Protein AF-A0A9W7KRX9-F1 (afdb_monomer)

InterPro domains:
  IPR049226 Family of unknown function DUF6823 [PF20709] (65-171)

Structure (mmCIF, N/CA/C/O backbone):
data_AF-A0A9W7KRX9-F1
#
_entry.id   AF-A0A9W7KRX9-F1
#
loop_
_atom_site.group_PDB
_atom_site.id
_atom_site.type_symbol
_atom_site.label_atom_id
_atom_site.label_alt_id
_atom_site.label_comp_id
_atom_site.label_asym_id
_atom_site.label_entity_id
_atom_site.label_seq_id
_atom_site.pdbx_PDB_ins_code
_atom_site.Cartn_x
_atom_site.Cartn_y
_atom_site.Cartn_z
_atom_site.occupancy
_atom_site.B_iso_or_equiv
_atom_site.auth_seq_id
_atom_site.auth_comp_id
_atom_site.auth_asym_id
_atom_site.auth_atom_id
_atom_site.pdbx_PDB_model_num
ATOM 1 N N . MET A 1 1 ? -16.857 -11.066 -78.039 1.00 46.56 1 MET A N 1
ATOM 2 C CA . MET A 1 1 ? -17.909 -11.917 -77.437 1.00 46.56 1 MET A CA 1
ATOM 3 C C . MET A 1 1 ? -18.622 -11.097 -76.366 1.00 46.56 1 MET A C 1
ATOM 5 O O . MET A 1 1 ? -17.930 -10.435 -75.607 1.00 46.56 1 MET A O 1
ATOM 9 N N . GLN A 1 2 ? -19.958 -11.096 -76.337 1.00 49.19 2 GLN A N 1
ATOM 10 C CA . GLN A 1 2 ? -20.760 -10.79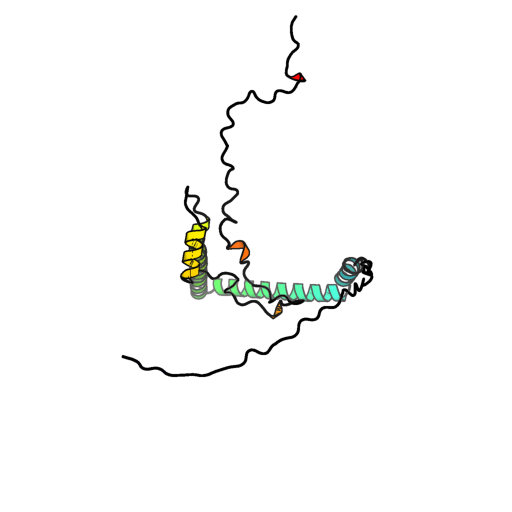4 -75.130 1.00 49.19 2 GLN A CA 1
ATOM 11 C C . GLN A 1 2 ? -21.250 -12.148 -74.555 1.00 49.19 2 GLN A C 1
ATOM 13 O O . GLN A 1 2 ? -21.165 -13.132 -75.301 1.00 49.19 2 GLN A O 1
ATOM 18 N N . PRO A 1 3 ? -21.640 -12.272 -73.267 1.00 56.06 3 PRO A N 1
ATOM 19 C CA . PRO A 1 3 ? -22.824 -11.642 -72.635 1.00 56.06 3 PRO A CA 1
ATOM 20 C C . PRO A 1 3 ? -22.438 -10.679 -71.479 1.00 56.06 3 PRO A C 1
ATOM 22 O O . PRO A 1 3 ? -21.299 -10.729 -71.031 1.00 56.06 3 PRO A O 1
ATOM 25 N N . GLN A 1 4 ? -23.221 -9.694 -71.003 1.00 49.97 4 GLN A N 1
ATOM 26 C CA . GLN A 1 4 ? -24.682 -9.492 -70.806 1.00 49.97 4 GLN A CA 1
ATOM 27 C C . GLN A 1 4 ? -25.263 -10.066 -69.494 1.00 49.97 4 GLN A C 1
ATOM 29 O O . GLN A 1 4 ? -24.922 -11.177 -69.104 1.00 49.97 4 GLN A O 1
ATOM 34 N N . CYS A 1 5 ? -26.224 -9.311 -68.920 1.00 38.44 5 CYS A N 1
ATOM 35 C CA . CYS A 1 5 ? -27.111 -9.632 -67.774 1.00 38.44 5 CYS A CA 1
ATOM 36 C C . CYS A 1 5 ? -26.442 -9.670 -66.372 1.00 38.44 5 CYS A C 1
ATOM 38 O O . CYS A 1 5 ? -25.291 -10.062 -66.252 1.00 38.44 5 CYS A O 1
ATOM 40 N N . SER A 1 6 ? -27.069 -9.274 -65.246 1.00 46.53 6 SER A N 1
ATOM 41 C CA . SER A 1 6 ? -28.452 -8.851 -64.890 1.00 46.53 6 SER A CA 1
ATOM 42 C C . SER A 1 6 ? -28.371 -8.037 -63.562 1.00 46.53 6 SER A C 1
ATOM 44 O O . SER A 1 6 ? -27.634 -8.458 -62.682 1.00 46.53 6 SER A O 1
ATOM 46 N N . ILE A 1 7 ? -28.943 -6.827 -63.365 1.00 48.41 7 ILE A N 1
ATOM 47 C CA . ILE A 1 7 ? -30.366 -6.525 -63.009 1.00 48.41 7 ILE A CA 1
ATOM 48 C C . ILE A 1 7 ? -30.792 -7.341 -61.755 1.00 48.41 7 ILE A C 1
ATOM 50 O O . ILE A 1 7 ? -30.668 -8.558 -61.806 1.00 48.41 7 ILE A O 1
ATOM 54 N N . ARG A 1 8 ? -31.321 -6.863 -60.609 1.00 43.84 8 ARG A N 1
ATOM 55 C CA . ARG A 1 8 ? -31.908 -5.614 -60.015 1.00 43.84 8 ARG A CA 1
ATOM 56 C C . ARG A 1 8 ? -31.558 -5.635 -58.490 1.00 43.84 8 ARG A C 1
ATOM 58 O O . ARG A 1 8 ? -30.950 -6.609 -58.072 1.00 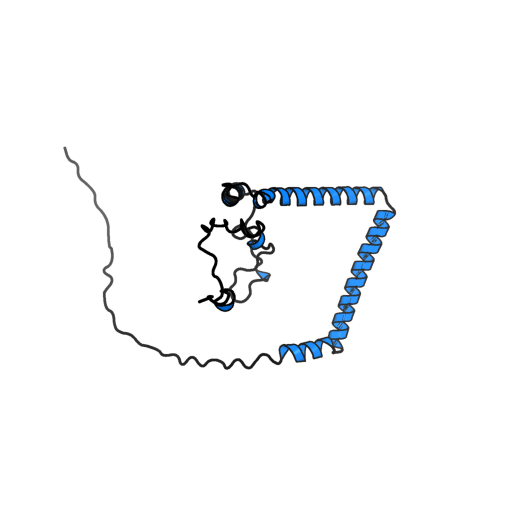43.84 8 ARG A O 1
ATOM 65 N N . SER A 1 9 ? -31.890 -4.727 -57.558 1.00 43.34 9 SER A N 1
ATOM 66 C CA . SER A 1 9 ? -32.680 -3.470 -57.409 1.00 43.34 9 SER A CA 1
ATOM 67 C C . SER A 1 9 ? -32.109 -2.727 -56.156 1.00 43.34 9 SER A C 1
ATOM 69 O O . SER A 1 9 ? -31.108 -3.192 -55.626 1.00 43.34 9 SER A O 1
ATOM 71 N N . GLY A 1 10 ? -32.625 -1.634 -55.565 1.00 41.38 10 GLY A N 1
ATOM 72 C CA . GLY A 1 10 ? -33.799 -0.772 -55.775 1.00 41.38 10 GLY A CA 1
ATOM 73 C C . GLY A 1 10 ? -33.939 0.259 -54.623 1.00 41.38 10 GLY A C 1
ATOM 74 O O . GLY A 1 10 ? -33.354 0.073 -53.565 1.00 41.38 10 GLY A O 1
ATOM 75 N N . ALA A 1 11 ? -34.717 1.327 -54.850 1.00 51.44 11 ALA A N 1
ATOM 76 C CA . ALA A 1 11 ? -35.238 2.305 -53.872 1.00 51.44 11 ALA A CA 1
ATOM 77 C C . ALA A 1 11 ? -34.282 2.902 -52.803 1.00 51.44 11 ALA A C 1
ATOM 79 O O . ALA A 1 11 ? -34.212 2.421 -51.676 1.00 51.44 11 ALA A O 1
ATOM 80 N N . VAL A 1 12 ? -33.724 4.087 -53.089 1.00 49.88 12 VAL A N 1
ATOM 81 C CA . VAL A 1 12 ? -33.465 5.098 -52.044 1.00 49.88 12 VAL A CA 1
ATOM 82 C C . VAL A 1 12 ? -34.566 6.152 -52.142 1.00 49.88 12 VAL A C 1
ATOM 84 O O . VAL A 1 12 ? -34.762 6.762 -53.193 1.00 49.88 12 VAL A O 1
ATOM 87 N N . PHE A 1 13 ? -35.326 6.312 -51.059 1.00 47.28 13 PHE A N 1
ATOM 88 C CA . PHE A 1 13 ? -36.422 7.274 -50.958 1.00 47.28 13 PHE A CA 1
ATOM 89 C C . PHE A 1 13 ? -35.897 8.716 -50.972 1.00 47.28 13 PHE A C 1
ATOM 91 O O . PHE A 1 13 ? -34.913 9.034 -50.308 1.00 47.28 13 PHE A O 1
ATOM 98 N N . ALA A 1 14 ? -36.602 9.605 -51.672 1.00 50.25 14 ALA A N 1
ATOM 99 C CA . ALA A 1 14 ? -36.381 11.039 -51.548 1.00 50.25 14 ALA A CA 1
ATOM 100 C C . ALA A 1 14 ? -36.890 11.523 -50.180 1.00 50.25 14 ALA A C 1
ATOM 102 O O . ALA A 1 14 ? -38.080 11.381 -49.889 1.00 50.25 14 ALA A O 1
ATOM 103 N N . LEU A 1 15 ? -36.015 12.122 -49.364 1.00 43.25 15 LEU A N 1
ATOM 104 C CA . LEU A 1 15 ? -36.420 12.827 -48.148 1.00 43.25 15 LEU A CA 1
ATOM 105 C C . LEU A 1 15 ? -36.295 14.343 -48.342 1.00 43.25 15 LEU A C 1
ATOM 107 O O . LEU A 1 15 ? -35.212 14.894 -48.519 1.00 43.25 15 LE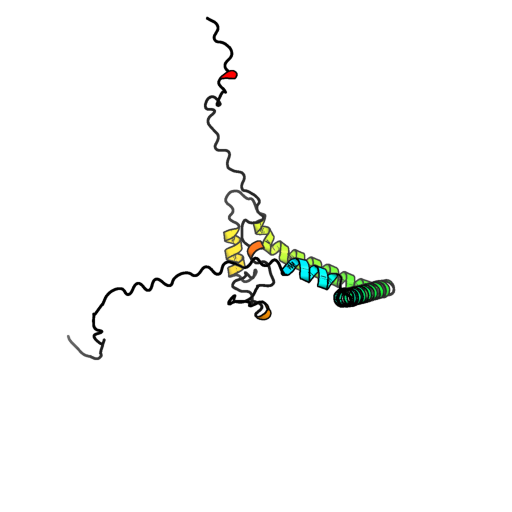U A O 1
ATOM 111 N N . LEU A 1 16 ? -37.465 14.973 -48.318 1.00 41.69 16 LEU A N 1
ATOM 112 C CA . LEU A 1 16 ? -37.749 16.403 -48.363 1.00 41.69 16 LEU A CA 1
ATOM 113 C C . LEU A 1 16 ? -36.763 17.303 -47.592 1.00 41.69 16 LEU A C 1
ATOM 115 O O . LEU A 1 16 ? -36.537 17.130 -46.397 1.00 41.69 16 LEU A O 1
ATOM 119 N N . ILE A 1 17 ? -36.312 18.364 -48.266 1.00 50.16 17 ILE A N 1
ATOM 120 C CA . ILE A 1 17 ? -35.778 19.578 -47.637 1.00 50.16 17 ILE A CA 1
ATOM 121 C C . ILE A 1 17 ? -36.962 20.451 -47.209 1.00 50.16 17 ILE A C 1
ATOM 123 O O . ILE A 1 17 ? -37.778 20.791 -48.064 1.00 50.16 17 ILE A O 1
ATOM 127 N N . LEU A 1 18 ? -37.013 20.886 -45.944 1.00 46.69 18 LEU A N 1
ATOM 128 C CA . LEU A 1 18 ? -37.647 22.153 -45.542 1.00 46.69 18 LEU A CA 1
ATOM 129 C C . LEU A 1 18 ? -37.252 22.551 -44.106 1.00 46.69 18 LEU A C 1
ATOM 131 O O . LEU A 1 18 ? -37.679 21.938 -43.132 1.00 46.69 18 LEU A O 1
ATOM 135 N N . LEU A 1 19 ? -36.444 23.609 -43.987 1.00 46.91 19 LEU A N 1
ATOM 136 C CA . LEU A 1 19 ? -36.223 24.341 -42.733 1.00 46.91 19 LEU A CA 1
ATOM 137 C C . LEU A 1 19 ? -37.441 25.222 -42.418 1.00 46.91 19 LEU A C 1
ATOM 139 O O . LEU A 1 19 ? -38.020 25.803 -43.339 1.00 46.91 19 LEU A O 1
ATOM 143 N N . PRO A 1 20 ? -37.756 25.423 -41.127 1.00 51.34 20 PRO A N 1
ATOM 144 C CA . PRO A 1 20 ? -37.862 26.809 -40.669 1.00 51.34 20 PRO A CA 1
ATOM 145 C C . PRO A 1 20 ? -37.275 27.076 -39.267 1.00 51.34 20 PRO A C 1
ATOM 147 O O . PRO A 1 20 ? -37.649 26.470 -38.270 1.00 51.34 20 PRO A O 1
ATOM 150 N N . THR A 1 21 ? -36.384 28.070 -39.232 1.00 53.41 21 THR A N 1
ATOM 151 C CA . THR A 1 21 ? -36.266 29.142 -38.218 1.00 53.41 21 THR A CA 1
ATOM 152 C C . THR A 1 21 ? -36.489 28.840 -36.726 1.00 53.41 21 THR A C 1
ATOM 154 O O . THR A 1 21 ? -37.616 28.777 -36.242 1.00 53.41 21 THR A O 1
ATOM 157 N N . ALA A 1 22 ? -35.370 28.863 -35.994 1.00 53.06 22 ALA A N 1
ATOM 158 C CA . ALA A 1 22 ? -35.174 29.436 -34.656 1.00 53.06 22 ALA A CA 1
ATOM 159 C C . ALA A 1 22 ? -36.421 29.803 -33.818 1.00 53.06 22 ALA A C 1
ATOM 161 O O . ALA A 1 22 ? -37.038 30.850 -34.017 1.00 53.06 22 ALA A O 1
ATOM 162 N N . PHE A 1 23 ? -36.654 29.032 -32.752 1.00 47.41 23 PHE A N 1
ATOM 163 C CA . PHE A 1 23 ? -37.399 29.490 -31.580 1.00 47.41 23 PHE A CA 1
ATOM 164 C C . PHE A 1 23 ? -36.454 29.512 -30.373 1.00 47.41 23 PHE A C 1
ATOM 166 O O . PHE A 1 23 ? -36.246 28.499 -29.704 1.00 47.41 23 PHE A O 1
ATOM 173 N N . SER A 1 24 ? -35.829 30.665 -30.123 1.00 44.97 24 SER A N 1
ATOM 174 C CA . SER A 1 24 ? -34.915 30.863 -28.993 1.00 44.97 24 SER A CA 1
ATOM 175 C C . SER A 1 24 ? -35.694 30.883 -27.680 1.00 44.97 24 SER A C 1
ATOM 177 O O . SER A 1 24 ? -36.052 31.945 -27.171 1.00 44.97 24 SER A O 1
ATOM 179 N N . PHE A 1 25 ? -35.967 29.704 -27.122 1.00 43.59 25 PHE A N 1
ATOM 180 C CA . PHE A 1 25 ? -36.575 29.582 -25.804 1.00 43.59 25 PHE A CA 1
ATOM 181 C C . PHE A 1 25 ? -35.525 29.916 -24.739 1.00 43.59 25 PHE A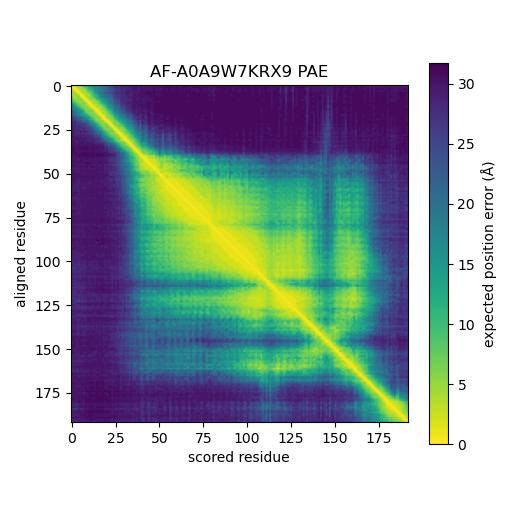 C 1
ATOM 183 O O . PHE A 1 25 ? -34.826 29.043 -24.225 1.00 43.59 25 PHE A O 1
ATOM 190 N N . THR A 1 26 ? -35.389 31.204 -24.418 1.00 50.53 26 THR A N 1
ATOM 191 C CA . THR A 1 26 ? -34.599 31.663 -23.273 1.00 50.53 26 THR A CA 1
ATOM 192 C C . THR A 1 26 ? -35.288 31.202 -21.994 1.00 50.53 26 THR A C 1
ATOM 194 O O . THR A 1 26 ? -36.084 31.935 -21.403 1.00 50.53 26 THR A O 1
ATOM 197 N N . ILE A 1 27 ? -34.997 29.971 -21.570 1.00 55.41 27 ILE A N 1
ATOM 198 C CA . ILE A 1 27 ? -35.323 29.503 -20.226 1.00 55.41 27 ILE A CA 1
ATOM 199 C C . ILE A 1 27 ? -34.640 30.484 -19.268 1.00 55.41 27 ILE A C 1
ATOM 201 O O . ILE A 1 27 ? -33.411 30.600 -19.315 1.00 55.41 27 ILE A O 1
ATOM 205 N N . PRO A 1 28 ? -35.375 31.209 -18.406 1.00 53.56 28 PRO A N 1
ATOM 206 C CA . PRO A 1 28 ? -34.726 31.960 -17.355 1.00 53.56 28 PRO A CA 1
ATOM 207 C C . PRO A 1 28 ? -34.049 30.936 -16.450 1.00 53.56 28 PRO A C 1
ATOM 209 O O . PRO A 1 28 ? -34.728 30.184 -15.745 1.00 53.56 28 PRO A O 1
ATOM 212 N N . ILE A 1 29 ? -32.714 30.910 -16.472 1.00 54.56 29 ILE A N 1
ATOM 213 C CA . ILE A 1 29 ? -31.917 30.217 -15.465 1.00 54.56 29 ILE A CA 1
ATOM 214 C C . ILE A 1 29 ? -32.206 30.932 -14.144 1.00 54.56 29 ILE A C 1
ATOM 216 O O . ILE A 1 29 ? -31.514 31.861 -13.728 1.00 54.56 29 ILE A O 1
ATOM 220 N N . LYS A 1 30 ? -33.279 30.500 -13.476 1.00 48.72 30 LYS A N 1
ATOM 221 C CA . LYS A 1 30 ? -33.399 30.638 -12.036 1.00 48.72 30 LYS A CA 1
ATOM 222 C C . LYS A 1 30 ? -32.226 29.848 -11.489 1.00 48.72 30 LYS A C 1
ATOM 224 O O . LYS A 1 30 ? -32.345 28.640 -11.315 1.00 48.72 30 LYS A O 1
ATOM 229 N N . ASN A 1 31 ? -31.114 30.531 -11.219 1.00 54.12 31 ASN A N 1
ATOM 230 C CA . ASN A 1 31 ? -30.146 30.024 -10.265 1.00 54.12 31 ASN A CA 1
ATOM 231 C C . ASN A 1 31 ? -30.966 29.623 -9.035 1.00 54.12 31 ASN A C 1
ATOM 233 O O . ASN A 1 31 ? -31.569 30.518 -8.422 1.00 54.12 31 ASN A O 1
ATOM 237 N N . PRO A 1 32 ? -31.027 28.333 -8.651 1.00 55.56 32 PRO A N 1
ATOM 238 C CA . PRO A 1 32 ? -31.330 28.048 -7.272 1.00 55.56 32 PRO A CA 1
ATOM 239 C C . PRO A 1 32 ? -30.216 28.765 -6.515 1.00 55.56 32 PRO A C 1
ATOM 241 O O . PRO A 1 32 ? -29.041 28.421 -6.642 1.00 55.56 32 PRO A O 1
ATOM 244 N N . ARG A 1 33 ? -30.566 29.839 -5.797 1.00 49.75 33 ARG A N 1
ATOM 245 C CA . ARG A 1 33 ? -29.676 30.350 -4.760 1.00 49.75 33 ARG A CA 1
ATOM 246 C C . ARG A 1 33 ? -29.441 29.147 -3.873 1.00 49.75 33 ARG A C 1
ATOM 248 O O . ARG A 1 33 ? -30.383 28.714 -3.215 1.00 49.75 33 ARG A O 1
ATOM 255 N N . SER A 1 34 ? -28.237 28.584 -3.949 1.00 48.84 34 SER A N 1
ATOM 256 C CA . SER A 1 34 ? -27.829 27.493 -3.085 1.00 48.84 34 SER A CA 1
ATOM 257 C C . SER A 1 34 ? -28.038 28.000 -1.669 1.00 48.84 34 SER A C 1
ATOM 259 O O . SER A 1 34 ? -27.320 28.888 -1.205 1.00 48.84 34 SER A O 1
ATOM 261 N N . THR A 1 35 ? -29.109 27.528 -1.033 1.00 50.72 35 THR A N 1
ATOM 262 C CA . THR A 1 35 ? -29.310 27.691 0.396 1.00 50.72 35 THR A CA 1
ATOM 263 C C . THR A 1 35 ? -28.182 26.898 1.009 1.00 50.72 35 THR A C 1
ATOM 265 O O . THR A 1 35 ? -28.233 25.668 1.039 1.00 50.72 35 THR A O 1
ATOM 268 N N . THR A 1 36 ? -27.122 27.621 1.364 1.00 51.94 36 THR A N 1
ATOM 269 C CA . THR A 1 36 ? -25.869 27.083 1.877 1.00 51.94 36 THR A CA 1
ATOM 270 C C . THR A 1 36 ? -26.162 25.990 2.887 1.00 51.94 36 THR A C 1
ATOM 272 O O . THR A 1 36 ? -27.008 26.167 3.765 1.00 51.94 36 THR A O 1
ATOM 275 N N . HIS A 1 37 ? -25.470 24.861 2.732 1.00 51.31 37 HIS A N 1
ATOM 276 C CA . HIS A 1 37 ? -25.726 23.580 3.395 1.00 51.31 37 HIS A CA 1
ATOM 277 C C . HIS A 1 37 ? -25.332 23.593 4.894 1.00 51.31 37 HIS A C 1
ATOM 279 O O . HIS A 1 37 ? -24.725 22.659 5.414 1.00 51.31 37 HIS A O 1
ATOM 285 N N . CYS A 1 38 ? -25.669 24.675 5.602 1.00 51.91 38 CYS A N 1
ATOM 286 C CA . CYS A 1 38 ? -25.304 24.983 6.985 1.00 51.91 38 CYS A CA 1
ATOM 287 C C . CYS A 1 38 ? -25.925 24.027 8.018 1.00 51.91 38 CYS A C 1
ATOM 289 O O . CYS A 1 38 ? -25.573 24.098 9.191 1.00 51.91 38 CYS A O 1
ATOM 291 N N . PHE A 1 39 ? -26.817 23.133 7.584 1.00 53.53 39 PHE A N 1
ATOM 292 C CA . PHE A 1 39 ? -27.413 22.078 8.402 1.00 53.53 39 PHE A CA 1
ATOM 293 C C . PHE A 1 39 ? -26.550 20.809 8.512 1.00 53.53 39 PHE A C 1
ATOM 295 O O . PHE A 1 39 ? -26.853 19.974 9.346 1.00 53.53 39 PHE A O 1
ATOM 302 N N . GLY A 1 40 ? -25.468 20.652 7.734 1.00 60.53 40 GLY A N 1
ATOM 303 C CA . GLY A 1 40 ? -24.616 19.453 7.832 1.00 60.53 40 GLY A CA 1
ATOM 304 C C . GLY A 1 40 ? -23.857 19.373 9.163 1.00 60.53 40 GLY A C 1
ATOM 305 O O . GLY A 1 40 ? -24.174 18.578 10.039 1.00 60.53 40 GLY A O 1
ATOM 306 N N . ILE A 1 41 ? -22.885 20.268 9.352 1.00 71.19 41 ILE A N 1
ATOM 307 C CA . ILE A 1 41 ? -21.888 20.153 10.432 1.00 71.19 41 ILE A CA 1
ATOM 308 C C . ILE A 1 41 ? -22.515 20.241 11.836 1.00 71.19 41 ILE A C 1
ATOM 310 O O . ILE A 1 41 ? -22.088 19.542 12.751 1.00 71.19 41 ILE A O 1
ATOM 314 N N . ILE A 1 42 ? -23.517 21.102 12.041 1.00 70.81 42 ILE A N 1
ATOM 315 C CA . ILE A 1 42 ? -24.096 21.320 13.379 1.00 70.81 42 ILE A CA 1
ATOM 316 C C . ILE A 1 42 ? -25.025 20.169 13.787 1.00 70.81 42 ILE A C 1
ATOM 318 O O . ILE A 1 42 ? -25.036 19.806 14.964 1.00 70.81 42 ILE A O 1
ATOM 322 N N . ASP A 1 43 ? -25.781 19.584 12.854 1.00 67.00 43 ASP A N 1
ATOM 323 C CA . ASP A 1 43 ? -26.657 18.452 13.172 1.00 67.00 43 ASP A CA 1
ATOM 324 C C . ASP A 1 43 ? -25.878 17.127 13.230 1.00 67.00 43 ASP A C 1
ATOM 326 O O . ASP A 1 43 ? -26.163 16.324 14.117 1.00 67.00 43 ASP A O 1
ATOM 330 N N . ASP A 1 44 ? -24.806 16.955 12.442 1.00 68.38 44 ASP A N 1
ATOM 331 C CA . ASP A 1 44 ? -23.848 15.849 12.616 1.00 68.38 44 ASP A CA 1
ATOM 332 C C . ASP A 1 44 ? -23.210 15.874 14.016 1.00 68.38 44 ASP A C 1
ATOM 334 O O . ASP A 1 44 ? -23.160 14.854 14.703 1.00 68.38 44 ASP A O 1
ATOM 338 N N . LEU A 1 45 ? -22.779 17.048 14.500 1.00 74.56 45 LEU A N 1
ATOM 339 C CA . LEU A 1 45 ? -22.240 17.182 15.858 1.00 74.56 45 LEU A CA 1
ATOM 340 C C . LEU A 1 45 ? -23.297 16.874 16.930 1.00 74.56 45 LEU A C 1
ATOM 342 O O . LEU A 1 45 ? -22.986 16.189 17.905 1.00 74.56 45 LEU A O 1
ATOM 346 N N . LYS A 1 46 ? -24.551 17.320 16.762 1.00 77.12 46 LYS A N 1
ATOM 347 C CA . LYS A 1 46 ? -25.642 16.932 17.676 1.00 77.12 46 LYS A CA 1
ATOM 348 C C . LYS A 1 46 ? -25.865 15.425 17.671 1.00 77.12 46 LYS A C 1
ATOM 350 O O . LYS A 1 46 ? -26.038 14.861 18.746 1.00 77.12 46 LYS A O 1
ATOM 355 N N . LEU A 1 47 ? -25.838 14.777 16.505 1.00 75.38 47 LEU A N 1
ATOM 356 C CA . LEU A 1 47 ? -25.980 13.328 16.396 1.00 75.38 47 LEU A CA 1
ATOM 357 C C . LEU A 1 47 ? -24.835 12.622 17.131 1.00 75.38 47 LEU A C 1
ATOM 359 O O . LEU A 1 47 ? -25.108 11.801 18.000 1.00 75.38 47 LEU A O 1
ATOM 363 N N . ILE A 1 48 ? -23.579 13.008 16.882 1.00 74.12 48 ILE A N 1
ATOM 364 C CA . ILE A 1 48 ? -22.379 12.449 17.533 1.00 74.12 48 ILE A CA 1
ATOM 365 C C . ILE A 1 48 ? -22.428 12.585 19.066 1.00 74.12 48 ILE A C 1
ATOM 367 O O . ILE A 1 48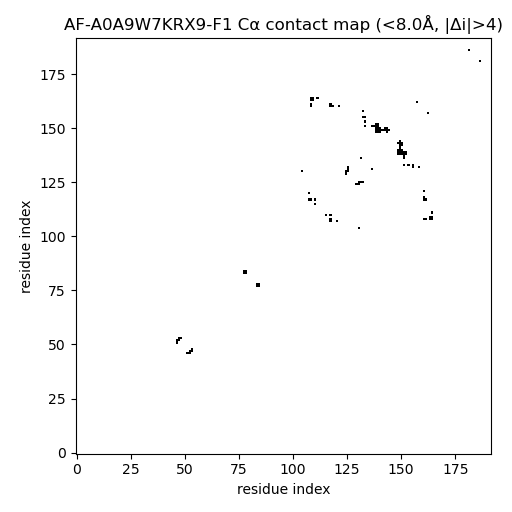 ? -22.039 11.656 19.775 1.00 74.12 48 ILE A O 1
ATOM 371 N N . PHE A 1 49 ? -22.911 13.717 19.591 1.00 75.94 49 PHE A N 1
ATOM 372 C CA . PHE A 1 49 ? -23.006 13.950 21.039 1.00 75.94 49 PHE A CA 1
ATOM 373 C C . PHE A 1 49 ? -24.313 13.456 21.686 1.00 75.94 49 PHE A C 1
ATOM 375 O O . PHE A 1 49 ? -24.366 13.358 22.916 1.00 75.94 49 PHE A O 1
ATOM 382 N N . SER A 1 50 ? -25.337 13.115 20.896 1.00 84.44 50 SER A N 1
ATOM 383 C CA . SER A 1 50 ? -26.602 12.547 21.382 1.00 84.44 50 SER A CA 1
ATOM 384 C C . SER A 1 50 ? -26.419 11.171 22.029 1.00 84.44 50 SER A C 1
ATOM 386 O O . SER A 1 50 ? -25.425 10.478 21.805 1.00 84.44 50 SER A O 1
ATOM 388 N N . GLU A 1 51 ? -27.412 10.735 22.807 1.00 78.56 51 GLU A N 1
ATOM 389 C CA . GLU A 1 51 ? -27.422 9.391 23.398 1.00 78.56 51 GLU A CA 1
ATOM 390 C C . GLU A 1 51 ? -27.399 8.284 22.328 1.00 78.56 51 GLU A C 1
ATOM 392 O O . GLU A 1 51 ? -26.749 7.260 22.527 1.00 78.56 51 GLU A O 1
ATOM 397 N N . GLU A 1 52 ? -28.017 8.517 21.164 1.00 78.25 52 GLU A N 1
ATOM 398 C CA . GLU A 1 52 ? -28.014 7.595 20.021 1.00 78.25 52 GLU A CA 1
ATOM 399 C C . GLU A 1 52 ? -26.627 7.498 19.363 1.00 78.25 52 GLU A C 1
ATOM 401 O O . GLU A 1 52 ? -26.119 6.399 19.140 1.00 78.25 52 GLU A O 1
ATOM 406 N N . GLY A 1 53 ? -25.955 8.632 19.134 1.00 79.44 53 GLY A N 1
ATOM 407 C CA . GLY A 1 53 ? -24.576 8.652 18.631 1.00 79.44 53 GLY A CA 1
ATOM 408 C C . GLY A 1 53 ? -23.584 8.017 19.603 1.00 79.44 53 GLY A C 1
ATOM 409 O O . GLY A 1 53 ? -22.717 7.246 19.190 1.00 79.44 53 GLY A O 1
ATOM 410 N N . GLN A 1 54 ? -23.747 8.256 20.908 1.00 83.31 54 GLN A N 1
ATOM 411 C CA . GLN A 1 54 ? -22.947 7.589 21.936 1.00 83.31 54 GLN A CA 1
ATOM 412 C C . GLN A 1 54 ? -23.214 6.081 22.005 1.00 83.31 54 GLN A C 1
ATOM 414 O O . GLN A 1 54 ? -22.267 5.319 22.198 1.00 83.31 54 GLN A O 1
ATOM 419 N N . ALA A 1 55 ? -24.462 5.631 21.847 1.00 87.12 55 ALA A N 1
ATOM 420 C CA . ALA A 1 55 ? -24.799 4.210 21.810 1.00 87.12 55 ALA A CA 1
ATOM 421 C C . ALA A 1 55 ? -24.189 3.522 20.579 1.00 87.12 55 ALA A C 1
ATOM 423 O O . ALA A 1 55 ? -23.511 2.505 20.726 1.00 87.12 55 ALA A O 1
ATOM 424 N N . ASN A 1 56 ? -24.333 4.121 19.392 1.00 84.69 56 ASN A N 1
ATOM 425 C CA . ASN A 1 56 ? -23.720 3.630 18.155 1.00 84.69 56 ASN A CA 1
ATOM 426 C C . ASN A 1 56 ? -22.190 3.576 18.261 1.00 84.69 56 ASN A C 1
ATOM 428 O O . ASN A 1 56 ? -21.582 2.572 17.892 1.00 84.69 56 ASN A O 1
ATOM 432 N N . ARG A 1 57 ? -21.565 4.609 18.841 1.00 83.38 57 ARG A N 1
ATOM 433 C CA . ARG A 1 57 ? -20.121 4.628 19.095 1.00 83.38 57 ARG A CA 1
ATOM 434 C C . ARG A 1 57 ? -19.690 3.519 20.057 1.00 83.38 57 ARG A C 1
ATOM 436 O O . ARG A 1 57 ? -18.723 2.829 19.763 1.00 83.38 57 ARG A O 1
ATOM 443 N N . ARG A 1 58 ? -20.398 3.305 21.173 1.00 89.56 58 ARG A N 1
ATOM 444 C CA . ARG A 1 58 ? -20.080 2.215 22.119 1.00 89.56 58 ARG A CA 1
ATOM 445 C C . ARG A 1 58 ? -20.243 0.839 21.475 1.00 89.56 58 ARG A C 1
ATOM 447 O O . ARG A 1 58 ? -19.380 -0.003 21.668 1.00 89.56 58 ARG A O 1
ATOM 454 N N . ALA A 1 59 ? -21.291 0.631 20.676 1.00 89.25 59 ALA A N 1
ATOM 455 C CA . ALA A 1 59 ? -21.506 -0.618 19.946 1.00 89.25 59 ALA A CA 1
ATOM 456 C C . ALA A 1 59 ? -20.438 -0.867 18.863 1.00 89.25 59 ALA A C 1
ATOM 458 O O . ALA A 1 59 ? -20.134 -2.017 18.554 1.00 89.25 59 ALA A O 1
ATOM 459 N N . PHE A 1 60 ? -19.860 0.190 18.286 1.00 87.00 60 PHE A N 1
ATOM 460 C CA . PHE A 1 60 ? -18.713 0.089 17.382 1.00 87.00 60 PHE A CA 1
ATOM 461 C C . PHE A 1 60 ? -17.419 -0.233 18.149 1.00 87.00 60 PHE A C 1
ATOM 463 O O . PHE A 1 60 ? -16.770 -1.227 17.845 1.00 87.00 60 PHE A O 1
ATOM 470 N N . GLU A 1 61 ? -17.108 0.516 19.214 1.00 90.25 61 GLU A N 1
ATOM 471 C CA . GLU A 1 61 ? -15.948 0.265 20.090 1.00 90.25 61 GLU A CA 1
ATOM 472 C C . GLU A 1 61 ? -15.987 -1.128 20.753 1.00 90.25 61 GLU A C 1
ATOM 474 O O . GLU A 1 61 ? -14.943 -1.720 21.024 1.00 90.25 61 GLU A O 1
ATOM 479 N N . GLU A 1 62 ? -17.177 -1.662 21.046 1.00 92.81 62 GLU A N 1
ATOM 480 C CA . GLU A 1 62 ? -17.361 -3.018 21.568 1.00 92.81 62 GLU A CA 1
ATOM 481 C C . GLU A 1 62 ? -17.040 -4.073 20.504 1.00 92.81 62 GLU A C 1
ATOM 483 O O . GLU A 1 62 ? -16.277 -4.989 20.798 1.00 92.81 62 GLU A O 1
ATOM 488 N N . LYS A 1 63 ? -17.505 -3.903 19.256 1.00 92.25 63 LYS A N 1
ATOM 489 C CA . LYS A 1 63 ? -17.131 -4.779 18.128 1.00 92.25 63 LYS A CA 1
ATOM 490 C C . LYS A 1 63 ? -15.629 -4.757 17.851 1.00 92.25 63 LYS A C 1
ATOM 492 O O . LYS A 1 63 ? -15.032 -5.824 17.738 1.00 92.25 63 LYS A O 1
ATOM 497 N N . GLU A 1 64 ? -15.010 -3.575 17.816 1.00 91.69 64 GLU A N 1
ATOM 498 C CA . GLU A 1 64 ? -13.559 -3.444 17.623 1.00 91.69 64 GLU A CA 1
ATOM 499 C C . GLU A 1 64 ? -12.769 -4.162 18.729 1.00 91.69 64 GLU A C 1
ATOM 501 O O . GLU A 1 64 ? -11.796 -4.859 18.441 1.00 91.69 64 GLU A O 1
ATOM 506 N N . LYS A 1 65 ? -13.192 -4.047 19.997 1.00 94.94 65 LYS A N 1
ATOM 507 C CA . LYS A 1 65 ? -12.582 -4.798 21.111 1.00 94.94 65 LYS A CA 1
ATOM 508 C C . LYS A 1 65 ? -12.756 -6.301 20.945 1.00 94.94 65 LYS A C 1
ATOM 510 O O . LYS A 1 65 ? -11.802 -7.045 21.146 1.00 94.94 65 LYS A O 1
ATOM 515 N N . ASP A 1 66 ? -13.945 -6.741 20.556 1.00 94.44 66 ASP A N 1
ATOM 516 C CA . ASP A 1 66 ? -14.264 -8.146 20.322 1.00 94.44 66 ASP A CA 1
ATOM 517 C C . ASP A 1 66 ? -13.392 -8.751 19.207 1.00 94.44 66 ASP A C 1
ATOM 519 O O . ASP A 1 66 ? -12.913 -9.880 19.320 1.00 94.44 66 ASP A O 1
ATOM 523 N N . GLU A 1 67 ? -13.162 -7.997 18.132 1.00 93.19 67 GLU A N 1
ATOM 524 C CA . GLU A 1 67 ? -12.278 -8.355 17.018 1.00 93.19 67 GLU A CA 1
ATOM 525 C C . GLU A 1 67 ? -10.804 -8.385 17.446 1.00 93.19 67 GLU A C 1
ATOM 527 O O . GLU A 1 67 ? -10.106 -9.367 17.180 1.00 93.19 67 GLU A O 1
ATOM 532 N N . GLN A 1 68 ? -10.343 -7.379 18.197 1.00 93.62 68 GLN A N 1
ATOM 533 C CA . GLN A 1 68 ? -8.993 -7.346 18.773 1.00 93.62 68 GLN A CA 1
ATOM 534 C C . GLN A 1 68 ? -8.753 -8.512 19.745 1.00 93.62 68 GLN A C 1
ATOM 536 O O . GLN A 1 68 ? -7.701 -9.154 19.697 1.00 93.62 68 GLN A O 1
ATOM 541 N N . GLU A 1 69 ? -9.727 -8.843 20.597 1.00 94.94 69 GLU A N 1
ATOM 542 C CA . GLU A 1 69 ? -9.656 -9.998 21.491 1.00 94.94 69 GLU A CA 1
ATOM 543 C C . GLU A 1 69 ? -9.608 -11.322 20.724 1.00 94.94 69 GLU A C 1
ATOM 545 O O . GLU A 1 69 ? -8.846 -12.213 21.107 1.00 94.94 69 GLU A O 1
ATOM 550 N N . LYS A 1 70 ? -10.400 -11.472 19.652 1.00 94.50 70 LYS A N 1
ATOM 551 C CA . LYS A 1 70 ? -10.380 -12.664 18.785 1.00 94.50 70 LYS A CA 1
ATOM 552 C C . LYS A 1 70 ? -9.011 -12.820 18.120 1.00 94.50 70 LYS A C 1
ATOM 554 O O . LYS A 1 70 ? -8.401 -13.880 18.265 1.00 94.50 70 LYS A O 1
ATOM 559 N N . ALA A 1 71 ? -8.479 -11.759 17.511 1.00 91.88 71 ALA A N 1
ATOM 560 C CA . ALA A 1 71 ? -7.146 -11.757 16.905 1.00 91.88 71 ALA A CA 1
ATOM 561 C C . ALA A 1 71 ? -6.038 -12.076 17.929 1.00 91.88 71 ALA A C 1
ATOM 563 O O . ALA A 1 71 ? -5.139 -12.875 17.663 1.00 91.88 71 ALA A O 1
ATOM 564 N N . LEU A 1 72 ? -6.115 -11.519 19.141 1.00 94.94 72 LEU A N 1
ATOM 565 C CA . LEU A 1 72 ? -5.151 -11.789 20.210 1.00 94.94 72 LEU A CA 1
ATOM 566 C C . LEU A 1 72 ? -5.238 -13.236 20.726 1.00 94.94 72 LEU A C 1
ATOM 568 O O . LEU A 1 72 ? -4.200 -13.867 20.945 1.00 94.94 72 LEU A O 1
ATOM 572 N N . LYS A 1 73 ? -6.448 -13.789 20.883 1.00 94.25 73 LYS A N 1
ATOM 573 C CA . LYS A 1 73 ? -6.671 -15.204 21.237 1.00 94.25 73 LYS A CA 1
ATOM 574 C C . LYS A 1 73 ? -6.123 -16.142 20.157 1.00 94.25 73 LYS A C 1
ATOM 576 O O . LYS A 1 73 ? -5.470 -17.127 20.494 1.00 94.25 73 LYS A O 1
ATOM 581 N N . GLU A 1 74 ? -6.313 -15.808 18.883 1.00 92.12 74 GLU A N 1
ATOM 582 C CA . GLU A 1 74 ? -5.790 -16.564 17.741 1.00 92.12 74 GLU A CA 1
ATOM 583 C C . GLU A 1 74 ? -4.250 -16.537 17.684 1.00 92.12 74 GLU A C 1
ATOM 585 O O . GLU A 1 74 ? -3.616 -17.589 17.604 1.00 92.12 74 GLU A O 1
ATOM 590 N N . ILE A 1 75 ? -3.625 -15.363 17.849 1.00 90.69 75 ILE A N 1
ATOM 591 C CA . ILE A 1 75 ? -2.160 -15.228 17.946 1.00 90.69 75 ILE A CA 1
ATOM 592 C C . ILE A 1 75 ? -1.612 -16.035 19.134 1.00 90.69 75 ILE A C 1
ATOM 594 O O . ILE A 1 75 ? -0.565 -16.674 19.016 1.00 90.69 75 ILE A O 1
ATOM 598 N N . GLN A 1 76 ? -2.296 -16.034 20.283 1.00 92.69 76 GLN A N 1
ATOM 599 C CA . GLN A 1 76 ? -1.900 -16.860 21.428 1.00 92.69 76 GLN A CA 1
ATOM 600 C C . GLN A 1 76 ? -2.057 -18.360 21.158 1.00 92.69 76 GLN A C 1
ATOM 602 O O . GLN A 1 76 ? -1.205 -19.129 21.598 1.00 92.69 76 GLN A O 1
ATOM 607 N N . ALA A 1 77 ? -3.109 -18.784 20.452 1.00 90.88 77 ALA A N 1
ATOM 608 C CA . ALA A 1 77 ? -3.295 -20.177 20.056 1.00 90.88 77 ALA A CA 1
ATOM 609 C C . ALA A 1 77 ? -2.169 -20.629 19.112 1.00 90.88 77 ALA A C 1
ATOM 611 O O . ALA A 1 77 ? -1.481 -21.599 19.423 1.00 90.88 77 ALA A O 1
ATOM 612 N N . ARG A 1 78 ? -1.878 -19.851 18.059 1.00 90.06 78 ARG A N 1
ATOM 613 C CA . ARG A 1 78 ? -0.744 -20.097 17.149 1.00 90.06 78 ARG A CA 1
ATOM 614 C C . ARG A 1 78 ? 0.602 -20.143 17.875 1.00 90.06 78 ARG A C 1
ATOM 616 O O . ARG A 1 78 ? 1.464 -20.918 17.505 1.00 90.06 78 ARG A O 1
ATOM 623 N N . ARG A 1 79 ? 0.812 -19.351 18.933 1.00 91.38 79 ARG A N 1
ATOM 624 C CA . ARG A 1 79 ? 2.056 -19.400 19.735 1.00 91.38 79 ARG A CA 1
ATOM 625 C C . ARG A 1 79 ? 2.177 -20.624 20.649 1.00 91.38 79 ARG A C 1
ATOM 627 O O . ARG A 1 79 ? 3.275 -20.886 21.131 1.00 91.38 79 ARG A O 1
ATOM 634 N N . ARG A 1 80 ? 1.077 -21.327 20.940 1.00 92.75 80 ARG A N 1
ATOM 635 C CA . ARG A 1 80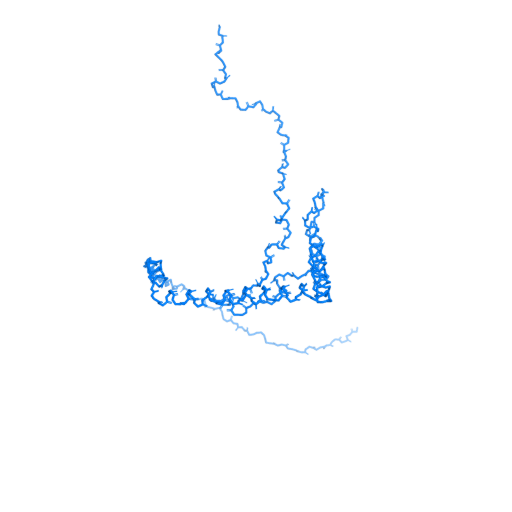 ? 1.080 -22.560 21.751 1.00 92.75 80 ARG A CA 1
ATOM 636 C C . ARG A 1 80 ? 1.351 -23.807 20.911 1.00 92.75 80 ARG A C 1
ATOM 638 O O . ARG A 1 80 ? 1.820 -24.792 21.468 1.00 92.75 80 ARG A O 1
ATOM 645 N N . ASP A 1 81 ? 1.063 -23.751 19.614 1.00 92.94 81 ASP A N 1
ATOM 646 C CA . ASP A 1 81 ? 1.210 -24.860 18.675 1.00 92.94 81 ASP A CA 1
ATOM 647 C C . ASP A 1 81 ? 2.258 -24.525 17.590 1.00 92.94 81 ASP A C 1
ATOM 649 O O . ASP A 1 81 ? 2.015 -23.649 16.753 1.00 92.94 81 ASP A O 1
ATOM 653 N N . PRO A 1 82 ? 3.429 -25.193 17.579 1.00 90.44 82 PRO A N 1
ATOM 654 C CA . PRO A 1 82 ? 4.468 -24.924 16.591 1.00 90.44 82 PRO A CA 1
ATOM 655 C C . PRO A 1 82 ? 4.038 -25.2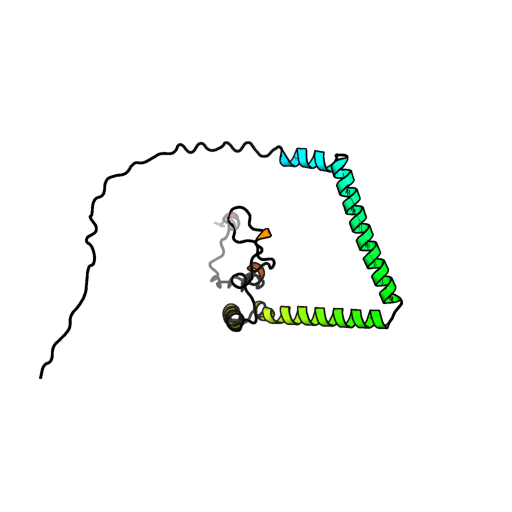58 15.154 1.00 90.44 82 PRO A C 1
ATOM 657 O O . PRO A 1 82 ? 4.477 -24.569 14.235 1.00 90.44 82 PRO A O 1
ATOM 660 N N . GLU A 1 83 ? 3.162 -26.245 14.932 1.00 92.88 83 GLU A N 1
ATOM 661 C CA . GLU A 1 83 ? 2.722 -26.613 13.578 1.00 92.88 83 GLU A CA 1
ATOM 662 C C . GLU A 1 83 ? 1.809 -25.531 12.984 1.00 92.88 83 GLU A C 1
ATOM 664 O O . GLU A 1 83 ? 1.986 -25.125 11.831 1.00 92.88 83 GLU A O 1
ATOM 669 N N . ALA A 1 84 ? 0.900 -24.984 13.799 1.00 91.12 84 ALA A N 1
ATOM 670 C CA . ALA A 1 84 ? 0.052 -23.851 13.425 1.00 91.12 84 ALA A CA 1
ATOM 671 C C . ALA A 1 84 ? 0.856 -22.558 13.174 1.00 91.12 84 ALA A C 1
ATOM 673 O O . ALA A 1 84 ? 0.480 -21.731 12.337 1.00 91.12 84 ALA A O 1
ATOM 674 N N . MET A 1 85 ? 1.972 -22.361 13.887 1.00 92.06 85 MET A N 1
ATOM 675 C CA . MET A 1 85 ? 2.889 -21.250 13.619 1.00 92.06 85 MET A CA 1
ATOM 676 C C . MET A 1 85 ? 3.618 -21.434 12.280 1.00 92.06 85 MET A C 1
ATOM 678 O O . MET A 1 85 ? 3.702 -20.490 11.494 1.00 92.06 85 MET A O 1
ATOM 682 N N . ASP A 1 86 ? 4.099 -22.642 11.983 1.00 93.50 86 ASP A N 1
ATOM 683 C CA . ASP A 1 86 ? 4.793 -22.945 10.728 1.00 93.50 86 ASP A CA 1
ATOM 684 C C . ASP A 1 86 ? 3.879 -22.852 9.500 1.00 93.50 86 ASP A C 1
ATOM 686 O O . ASP A 1 86 ? 4.320 -22.372 8.451 1.00 93.50 86 ASP A O 1
ATOM 690 N N . SER A 1 87 ? 2.607 -23.255 9.603 1.00 93.44 87 SER A N 1
ATOM 691 C CA . SER A 1 87 ? 1.641 -23.062 8.513 1.00 93.44 87 SER A CA 1
ATOM 692 C C . SER A 1 87 ? 1.392 -21.575 8.241 1.00 93.44 87 SER A C 1
ATOM 694 O O . SER A 1 87 ? 1.474 -21.143 7.092 1.00 93.44 87 SER A O 1
ATOM 696 N N . TYR A 1 88 ? 1.188 -20.774 9.293 1.00 91.56 88 TYR A N 1
ATOM 697 C CA . TYR A 1 88 ? 1.029 -19.319 9.188 1.00 91.56 88 TYR A CA 1
ATOM 698 C C . TYR A 1 88 ? 2.275 -18.627 8.607 1.00 91.56 88 TYR A C 1
ATOM 700 O O . TYR A 1 88 ? 2.159 -17.706 7.795 1.00 91.56 88 TYR A O 1
ATOM 708 N N . ASN A 1 89 ? 3.475 -19.071 8.989 1.00 92.62 89 ASN A N 1
ATOM 709 C CA . ASN A 1 89 ? 4.727 -18.541 8.449 1.00 92.62 89 ASN A CA 1
ATOM 710 C C . ASN A 1 89 ? 4.855 -18.829 6.947 1.00 92.62 89 ASN A C 1
ATOM 712 O O . ASN A 1 89 ? 5.195 -17.920 6.192 1.00 92.62 89 ASN A O 1
ATOM 716 N N . LYS A 1 90 ? 4.533 -20.052 6.499 1.00 95.12 90 LYS A N 1
ATOM 717 C CA . LYS A 1 90 ? 4.532 -20.418 5.071 1.00 95.12 90 LYS A CA 1
ATOM 718 C C . LYS A 1 90 ? 3.535 -19.580 4.274 1.00 95.12 90 LYS A C 1
ATOM 720 O O . LYS A 1 90 ? 3.901 -19.048 3.234 1.00 95.12 90 LYS A O 1
ATOM 725 N N . GLU A 1 91 ? 2.318 -19.399 4.785 1.00 93.81 91 GLU A N 1
ATOM 726 C CA . GLU A 1 91 ? 1.301 -18.551 4.149 1.00 93.81 91 GLU A CA 1
ATOM 727 C C . GLU A 1 91 ? 1.749 -17.078 4.071 1.00 93.81 91 GLU A C 1
ATOM 729 O O . GLU A 1 91 ? 1.621 -16.432 3.034 1.00 93.81 91 GLU A O 1
ATOM 734 N N . THR A 1 92 ? 2.347 -16.553 5.146 1.00 91.81 92 THR A N 1
ATOM 735 C CA . THR A 1 92 ? 2.871 -15.176 5.199 1.00 91.81 92 THR A CA 1
ATOM 736 C C . THR A 1 92 ? 4.025 -14.964 4.217 1.00 91.81 92 THR A C 1
ATOM 738 O O . THR A 1 92 ? 4.135 -13.889 3.627 1.00 91.81 92 THR A O 1
ATOM 741 N N . VAL A 1 93 ? 4.893 -15.965 4.040 1.00 94.94 93 VAL A N 1
ATOM 742 C CA . VAL A 1 93 ? 5.976 -15.933 3.047 1.00 94.94 93 VAL A CA 1
ATOM 743 C C . VAL A 1 93 ? 5.404 -15.999 1.633 1.00 94.94 93 VAL A C 1
ATOM 745 O O . VAL A 1 93 ? 5.693 -15.098 0.854 1.00 94.94 93 VAL A O 1
ATOM 748 N N . ALA A 1 94 ? 4.515 -16.952 1.338 1.00 94.94 94 ALA A N 1
ATOM 749 C CA . ALA A 1 94 ? 3.877 -17.076 0.026 1.00 94.94 94 ALA A CA 1
ATOM 750 C C . ALA A 1 94 ? 3.141 -15.787 -0.388 1.00 94.94 94 ALA A C 1
ATOM 752 O O . ALA A 1 94 ? 3.312 -15.312 -1.505 1.00 94.94 94 ALA A O 1
ATOM 753 N N . ARG A 1 95 ? 2.411 -15.149 0.537 1.00 91.44 95 ARG A N 1
ATOM 754 C CA . ARG A 1 95 ? 1.739 -13.861 0.290 1.00 91.44 95 ARG A CA 1
ATOM 755 C C . ARG A 1 95 ? 2.724 -12.718 0.015 1.00 91.44 95 ARG A C 1
ATOM 757 O O . ARG A 1 95 ? 2.433 -11.820 -0.767 1.00 91.44 95 ARG A O 1
ATOM 764 N N . ARG A 1 96 ? 3.897 -12.716 0.660 1.00 90.94 96 ARG A N 1
ATOM 765 C CA . ARG A 1 96 ? 4.959 -11.733 0.371 1.00 90.94 96 ARG A CA 1
ATOM 766 C C . ARG A 1 96 ? 5.608 -11.992 -0.982 1.00 90.94 96 ARG A C 1
ATOM 768 O O . ARG A 1 96 ? 5.899 -11.033 -1.682 1.00 90.94 96 ARG A O 1
ATOM 775 N N . GLU A 1 97 ? 5.834 -13.252 -1.336 1.00 94.31 97 GLU A N 1
ATOM 776 C CA . GLU A 1 97 ? 6.347 -13.645 -2.649 1.00 94.31 97 GLU A CA 1
ATOM 777 C C . GLU A 1 97 ? 5.360 -13.249 -3.753 1.00 94.31 97 GLU A C 1
ATOM 779 O O . GLU A 1 97 ? 5.771 -12.637 -4.730 1.00 94.31 97 GLU A O 1
ATOM 784 N N . GLU A 1 98 ? 4.059 -13.480 -3.561 1.00 91.00 98 GLU A N 1
ATOM 785 C CA . GLU A 1 98 ? 2.991 -13.024 -4.459 1.00 91.00 98 GLU A CA 1
ATOM 786 C C . GLU A 1 98 ? 3.004 -11.499 -4.641 1.00 91.00 98 GLU A C 1
ATOM 788 O O . GLU A 1 98 ? 3.151 -11.032 -5.767 1.00 91.00 98 GLU A O 1
ATOM 793 N N . LEU A 1 99 ? 2.996 -10.717 -3.555 1.00 86.06 99 LEU A N 1
ATOM 794 C CA . LEU A 1 99 ? 3.070 -9.248 -3.627 1.00 86.06 99 LEU A CA 1
ATOM 795 C C . LEU A 1 99 ? 4.372 -8.732 -4.273 1.00 86.06 99 LEU A C 1
ATOM 797 O O . LEU A 1 99 ? 4.364 -7.697 -4.937 1.00 86.06 99 LEU A O 1
ATOM 801 N N . MET A 1 100 ? 5.501 -9.430 -4.104 1.00 85.88 100 MET A N 1
ATOM 802 C CA . MET A 1 100 ? 6.764 -9.089 -4.778 1.00 85.88 100 MET A CA 1
ATOM 803 C C . MET A 1 100 ? 6.748 -9.477 -6.264 1.00 85.88 100 MET A C 1
ATOM 805 O O . MET A 1 100 ? 7.289 -8.748 -7.095 1.00 85.88 100 MET A O 1
ATOM 809 N N . ASN A 1 101 ? 6.089 -10.579 -6.626 1.00 89.06 101 ASN A N 1
ATOM 810 C CA . ASN A 1 101 ? 5.878 -10.982 -8.016 1.00 89.06 101 ASN A CA 1
ATOM 811 C C . ASN A 1 101 ? 4.925 -10.011 -8.730 1.00 89.06 101 ASN A C 1
ATOM 813 O O . ASN A 1 101 ? 5.180 -9.628 -9.867 1.00 89.06 101 ASN A O 1
ATOM 817 N N . GLU A 1 102 ? 3.864 -9.553 -8.063 1.00 85.94 102 GLU A N 1
ATOM 818 C CA . GLU A 1 102 ? 2.994 -8.496 -8.581 1.00 85.94 102 GLU A CA 1
ATOM 819 C C . GLU A 1 102 ? 3.749 -7.178 -8.737 1.00 85.94 102 GLU A C 1
ATOM 821 O O . GLU A 1 102 ? 3.698 -6.580 -9.808 1.00 85.94 102 GLU A O 1
ATOM 826 N N . ARG A 1 103 ? 4.512 -6.752 -7.721 1.00 85.06 103 ARG A N 1
ATOM 827 C CA . ARG A 1 103 ? 5.324 -5.530 -7.795 1.00 85.06 103 ARG A CA 1
ATOM 828 C C . ARG A 1 103 ? 6.354 -5.576 -8.923 1.00 85.06 103 ARG A C 1
ATOM 830 O O . ARG A 1 103 ? 6.466 -4.609 -9.667 1.00 85.06 103 ARG A O 1
ATOM 837 N N . SER A 1 104 ? 7.066 -6.690 -9.088 1.00 86.06 104 SER A N 1
ATOM 838 C CA . SER A 1 104 ? 8.133 -6.799 -10.094 1.00 86.06 104 SER A CA 1
ATOM 839 C C . SER A 1 104 ? 7.636 -6.749 -11.543 1.00 86.06 104 SER A C 1
ATOM 841 O O . SER A 1 104 ? 8.383 -6.324 -12.424 1.00 86.06 104 SER A O 1
ATOM 843 N N . LYS A 1 105 ? 6.352 -7.045 -11.800 1.00 85.75 105 LYS A N 1
ATOM 844 C CA . LYS A 1 105 ? 5.709 -6.743 -13.094 1.00 85.75 105 LYS A CA 1
ATOM 845 C C . LYS A 1 105 ? 5.662 -5.248 -13.410 1.00 85.75 105 LYS A C 1
ATOM 847 O O . LYS A 1 105 ? 5.598 -4.900 -14.583 1.00 85.75 105 LYS A O 1
ATOM 852 N N . TRP A 1 106 ? 5.691 -4.379 -12.399 1.00 82.38 106 TRP A N 1
ATOM 853 C CA . TRP A 1 106 ? 5.629 -2.919 -12.531 1.00 82.38 106 TRP A CA 1
ATOM 854 C C . TRP A 1 106 ? 6.998 -2.229 -12.405 1.00 82.38 106 TRP A C 1
ATOM 856 O O . TRP A 1 106 ? 7.105 -1.047 -12.723 1.00 82.38 106 TRP A O 1
ATOM 866 N N . ASP A 1 107 ? 8.070 -2.950 -12.047 1.00 83.88 107 ASP A N 1
ATOM 867 C CA . ASP A 1 107 ? 9.425 -2.386 -11.878 1.00 83.88 107 ASP A CA 1
ATOM 868 C C . ASP A 1 107 ? 9.964 -1.683 -13.146 1.00 83.88 107 ASP A C 1
ATOM 870 O O . ASP A 1 107 ? 10.864 -0.847 -13.064 1.00 83.88 107 ASP A O 1
ATOM 874 N N . PHE A 1 108 ? 9.400 -1.951 -14.332 1.00 83.38 108 PHE A N 1
ATOM 875 C CA . PHE A 1 108 ? 9.747 -1.226 -15.561 1.00 83.38 108 PHE A CA 1
ATOM 876 C C . PHE A 1 108 ? 9.421 0.277 -15.508 1.00 83.38 108 PHE A C 1
ATOM 878 O O . PHE A 1 108 ? 10.038 1.038 -16.252 1.00 83.38 108 PHE A O 1
ATOM 885 N N . GLN A 1 109 ? 8.492 0.707 -14.646 1.00 80.38 109 GLN A N 1
ATOM 886 C CA . GLN A 1 109 ? 8.166 2.122 -14.428 1.00 80.38 109 GLN A CA 1
ATOM 887 C C . GLN A 1 109 ? 9.325 2.893 -13.773 1.00 80.38 109 GLN A C 1
ATOM 889 O O . GLN A 1 109 ? 9.441 4.097 -13.970 1.00 80.38 109 GLN A O 1
ATOM 894 N N . GLN A 1 110 ? 10.195 2.197 -13.031 1.00 79.19 110 GLN A N 1
ATOM 895 C CA . GLN A 1 110 ? 11.333 2.769 -12.299 1.00 79.19 110 GLN A CA 1
ATOM 896 C C . GLN A 1 110 ? 12.634 2.799 -13.129 1.00 79.19 110 GLN A C 1
ATOM 898 O O . GLN A 1 110 ? 13.684 3.217 -12.640 1.00 79.19 110 GLN A O 1
ATOM 903 N N . LYS A 1 111 ? 12.598 2.347 -14.391 1.00 78.94 111 LYS A N 1
ATOM 904 C CA . LYS A 1 111 ? 13.762 2.344 -15.288 1.00 78.94 111 LYS A CA 1
ATOM 905 C C . LYS A 1 111 ? 13.977 3.725 -15.910 1.00 78.94 111 LYS A C 1
ATOM 907 O O . LYS A 1 111 ? 13.402 4.046 -16.948 1.00 78.94 111 LYS A O 1
ATOM 912 N N . VAL A 1 112 ? 14.853 4.514 -15.296 1.00 68.62 112 VAL A N 1
ATOM 913 C CA . VAL A 1 112 ? 15.314 5.805 -15.829 1.00 68.62 112 VAL A CA 1
ATOM 914 C C . VAL A 1 112 ? 16.576 5.589 -16.675 1.00 68.62 112 VAL A C 1
ATOM 916 O O . VAL A 1 112 ? 17.692 5.878 -16.249 1.00 68.62 112 VAL A O 1
ATOM 919 N N . GLU A 1 113 ? 16.403 5.026 -17.874 1.00 76.00 113 GLU A N 1
ATOM 920 C CA . GLU A 1 113 ? 17.471 4.882 -18.876 1.00 76.00 113 GLU A CA 1
ATOM 921 C C . GLU A 1 113 ? 17.280 5.907 -20.015 1.00 76.00 113 GLU A C 1
ATOM 923 O O . GLU A 1 113 ? 16.154 6.102 -20.480 1.00 76.00 113 GLU A O 1
ATOM 928 N N . PRO A 1 114 ? 18.347 6.571 -20.503 1.00 73.25 114 PRO A N 1
ATOM 929 C CA . PRO A 1 114 ? 18.226 7.594 -21.541 1.00 73.25 114 PRO A CA 1
ATOM 930 C C . PRO A 1 114 ? 17.728 6.985 -22.861 1.00 73.25 114 PRO A C 1
ATOM 932 O O . PRO A 1 114 ? 18.389 6.140 -23.462 1.00 73.25 114 PRO A O 1
ATOM 935 N N . GLY A 1 115 ? 16.556 7.434 -23.318 1.00 75.25 115 GLY A N 1
ATOM 936 C CA . GLY A 1 115 ? 15.899 6.925 -24.527 1.00 75.25 115 GLY A CA 1
ATOM 937 C C . GLY A 1 115 ? 15.080 5.641 -24.336 1.00 75.25 115 GLY A C 1
ATOM 938 O O . GLY A 1 115 ? 14.539 5.130 -25.316 1.00 75.25 115 GLY A O 1
ATOM 939 N N . TYR A 1 116 ? 14.956 5.125 -23.109 1.00 79.50 116 TYR A N 1
ATOM 940 C CA . TYR A 1 116 ? 14.007 4.058 -22.789 1.00 79.50 116 TYR A CA 1
ATOM 941 C C . TYR A 1 116 ? 12.611 4.643 -22.547 1.00 79.50 116 TYR A C 1
ATOM 943 O O . TYR A 1 116 ? 12.459 5.625 -21.824 1.00 79.50 116 TYR A O 1
ATOM 951 N N . ASP A 1 117 ? 11.585 4.020 -23.129 1.00 81.00 117 ASP A N 1
ATOM 952 C CA . ASP A 1 117 ? 10.192 4.428 -22.954 1.00 81.00 117 ASP A CA 1
ATOM 953 C C . ASP A 1 117 ? 9.393 3.379 -22.150 1.00 81.00 117 ASP A C 1
ATOM 955 O O . ASP A 1 117 ? 8.981 2.360 -22.721 1.00 81.00 117 ASP A O 1
ATOM 959 N N . PRO A 1 118 ? 9.099 3.628 -20.855 1.00 83.19 118 PRO A N 1
ATOM 960 C CA . PRO A 1 118 ? 8.226 2.788 -20.034 1.00 83.19 118 PRO A CA 1
ATOM 961 C C . PRO A 1 118 ? 6.855 2.487 -20.654 1.00 83.19 118 PRO A C 1
ATOM 963 O O . PRO A 1 118 ? 6.285 1.431 -20.374 1.00 83.19 118 PRO A O 1
ATOM 966 N N . LYS A 1 119 ? 6.317 3.364 -21.514 1.00 84.31 119 LYS A N 1
ATOM 967 C CA . LYS A 1 119 ? 5.031 3.125 -22.182 1.00 84.31 119 LYS A CA 1
ATOM 968 C C . LYS A 1 119 ? 5.102 1.949 -23.162 1.00 84.31 119 LYS A C 1
ATOM 970 O O . LYS A 1 119 ? 4.126 1.213 -23.279 1.00 84.31 119 LYS A O 1
ATOM 975 N N . SER A 1 120 ? 6.240 1.726 -23.819 1.00 85.25 120 SER A N 1
ATOM 976 C CA . SER A 1 120 ? 6.413 0.603 -24.752 1.00 85.25 120 SER A CA 1
ATOM 977 C C . SER A 1 120 ? 6.320 -0.765 -24.055 1.00 85.25 120 SER A C 1
ATOM 979 O O . SER A 1 120 ? 5.660 -1.680 -24.557 1.00 85.25 120 SER A O 1
ATOM 981 N N . ASP A 1 121 ? 6.898 -0.883 -22.856 1.00 85.12 121 ASP A N 1
ATOM 982 C CA . ASP A 1 121 ? 6.799 -2.079 -22.016 1.00 85.12 121 ASP A CA 1
ATOM 983 C C . ASP A 1 121 ? 5.395 -2.216 -21.389 1.00 85.12 121 ASP A C 1
ATOM 985 O O . ASP A 1 121 ? 4.870 -3.330 -21.333 1.00 85.12 121 ASP A O 1
ATOM 989 N N . TRP A 1 122 ? 4.738 -1.107 -21.018 1.00 85.38 122 TRP A N 1
ATOM 990 C CA . TRP A 1 122 ? 3.338 -1.094 -20.557 1.00 85.38 122 TRP A CA 1
ATOM 991 C C . TRP A 1 122 ? 2.363 -1.592 -21.635 1.00 85.38 122 TRP A C 1
ATOM 993 O O . TRP A 1 122 ? 1.557 -2.485 -21.372 1.00 85.38 122 TRP A O 1
ATOM 1003 N N . ASP A 1 123 ? 2.468 -1.081 -22.868 1.00 86.38 123 ASP A N 1
ATOM 1004 C CA . ASP A 1 123 ? 1.639 -1.519 -24.000 1.00 86.38 123 ASP A CA 1
ATOM 1005 C C . ASP A 1 123 ? 1.853 -3.019 -24.291 1.00 86.38 123 ASP A C 1
ATOM 1007 O O . ASP A 1 123 ? 0.889 -3.744 -24.548 1.00 86.38 123 ASP A O 1
ATOM 1011 N N . ARG A 1 124 ? 3.098 -3.517 -24.184 1.00 88.56 124 ARG A N 1
ATOM 1012 C CA . ARG A 1 124 ? 3.424 -4.947 -24.333 1.00 88.56 124 ARG A CA 1
ATOM 1013 C C . ARG A 1 124 ? 2.788 -5.806 -23.237 1.00 88.56 124 ARG A C 1
ATOM 1015 O O . ARG A 1 124 ? 2.181 -6.825 -23.558 1.00 88.56 124 ARG A O 1
ATOM 1022 N N . LEU A 1 125 ? 2.934 -5.419 -21.969 1.00 87.69 125 LEU A N 1
ATOM 1023 C CA . LEU A 1 125 ? 2.414 -6.167 -20.813 1.00 87.69 125 LEU A CA 1
ATOM 1024 C C . LEU A 1 125 ? 0.881 -6.168 -20.763 1.00 87.69 125 LEU A C 1
ATOM 1026 O O . LEU A 1 125 ? 0.261 -7.139 -20.324 1.00 87.69 125 LEU A O 1
ATOM 1030 N N . ARG A 1 126 ? 0.252 -5.094 -21.248 1.00 85.50 126 ARG A N 1
ATOM 1031 C CA . ARG A 1 126 ? -1.200 -5.032 -21.419 1.00 85.50 126 ARG A CA 1
ATOM 1032 C C . ARG A 1 126 ? -1.664 -5.927 -22.568 1.00 85.50 126 ARG A C 1
ATOM 1034 O O . ARG A 1 126 ? -2.636 -6.659 -22.414 1.00 85.50 126 ARG A O 1
ATOM 1041 N N . ALA A 1 127 ? -0.948 -5.930 -23.695 1.00 85.62 127 ALA A N 1
ATOM 1042 C CA . ALA A 1 127 ? -1.251 -6.803 -24.830 1.00 85.62 127 ALA A CA 1
ATOM 1043 C C . ALA A 1 127 ? -1.039 -8.301 -24.528 1.00 85.62 127 ALA A C 1
ATOM 1045 O O . ALA A 1 127 ? -1.728 -9.135 -25.115 1.00 85.62 127 ALA A O 1
ATOM 1046 N N . SER A 1 128 ? -0.131 -8.660 -23.610 1.00 84.69 128 SER A N 1
ATOM 1047 C CA . SER A 1 128 ? 0.019 -10.039 -23.116 1.00 84.69 128 SER A CA 1
ATOM 1048 C C . SER A 1 128 ? -1.030 -10.440 -22.069 1.00 84.69 128 SER A C 1
ATOM 1050 O O . SER A 1 128 ? -1.125 -11.621 -21.739 1.00 84.69 128 SER A O 1
ATOM 1052 N N . GLY A 1 129 ? -1.818 -9.489 -21.549 1.00 83.00 129 GLY A N 1
ATOM 1053 C CA . GLY A 1 129 ? -2.783 -9.715 -20.467 1.00 83.00 129 GLY A CA 1
ATOM 1054 C C . GLY A 1 129 ? -2.142 -9.966 -19.097 1.00 83.00 129 GLY A C 1
ATOM 1055 O O . GLY A 1 129 ? -2.810 -10.461 -18.190 1.00 83.00 129 GLY A O 1
ATOM 1056 N N . GLU A 1 130 ? -0.851 -9.658 -18.939 1.00 83.12 130 GLU A N 1
ATOM 1057 C CA . GLU A 1 130 ? -0.100 -9.881 -17.698 1.00 83.12 130 GLU A CA 1
ATOM 1058 C C . GLU A 1 130 ? -0.384 -8.811 -16.632 1.00 83.12 130 GLU A C 1
ATOM 1060 O O . GLU A 1 130 ? -0.342 -9.105 -15.429 1.00 83.12 130 GLU A O 1
ATOM 1065 N N . ILE A 1 131 ? -0.732 -7.602 -17.088 1.00 81.12 131 ILE A N 1
ATOM 1066 C CA . ILE A 1 131 ? -1.324 -6.529 -16.286 1.00 81.12 131 ILE A CA 1
ATOM 1067 C C . ILE A 1 131 ? -2.785 -6.310 -16.700 1.00 81.12 131 ILE A C 1
ATOM 1069 O O . ILE A 1 131 ? -3.115 -6.313 -17.886 1.00 81.12 131 ILE A O 1
ATOM 1073 N N . LYS A 1 132 ? -3.661 -6.089 -15.715 1.00 75.62 132 LYS A N 1
ATOM 1074 C CA . LYS A 1 132 ? -5.036 -5.619 -15.934 1.00 75.62 132 LYS A CA 1
ATOM 1075 C C . LYS A 1 132 ? -5.087 -4.117 -15.682 1.00 75.62 132 LYS A C 1
ATOM 1077 O O . LYS A 1 132 ? -4.521 -3.640 -14.704 1.00 75.62 132 LYS A O 1
ATOM 1082 N N . VAL A 1 133 ? -5.767 -3.383 -16.557 1.00 73.19 133 VAL A N 1
ATOM 1083 C CA . VAL A 1 133 ? -5.939 -1.924 -16.468 1.00 73.19 133 VAL A CA 1
ATOM 1084 C C . VAL A 1 133 ? -7.435 -1.620 -16.314 1.00 73.19 133 VAL A C 1
ATOM 1086 O O . VAL A 1 133 ? -8.273 -2.454 -16.633 1.00 73.19 133 VAL A O 1
ATOM 1089 N N . GLY A 1 134 ? -7.807 -0.439 -15.820 1.00 65.56 134 GLY A N 1
ATOM 1090 C CA . GLY A 1 134 ? -9.188 -0.084 -15.441 1.00 65.56 134 GLY A CA 1
ATOM 1091 C C . GLY A 1 134 ? -10.267 -0.069 -16.522 1.00 65.56 134 GLY A C 1
ATOM 1092 O O . GLY A 1 134 ? -11.429 0.138 -16.190 1.00 65.56 134 GLY A O 1
ATOM 1093 N N . SER A 1 135 ? -9.922 -0.259 -17.795 1.00 66.38 135 SER A N 1
ATOM 1094 C CA . SER A 1 135 ? -10.906 -0.562 -18.847 1.00 66.38 135 SER A CA 1
ATOM 1095 C C . SER A 1 135 ? -11.305 -2.039 -18.882 1.00 66.38 135 SER A C 1
ATOM 1097 O O . SER A 1 135 ? -12.318 -2.384 -19.478 1.00 66.38 135 SER A O 1
ATOM 1099 N N . ASP A 1 136 ? -10.481 -2.891 -18.271 1.00 66.06 136 ASP A N 1
ATOM 1100 C CA . ASP A 1 136 ? -10.493 -4.351 -18.362 1.00 66.06 136 ASP A CA 1
ATOM 1101 C C . ASP A 1 136 ? -10.854 -4.984 -16.992 1.00 66.06 136 ASP A C 1
ATOM 1103 O O . ASP A 1 136 ? -10.843 -6.206 -16.833 1.00 66.06 136 ASP A O 1
ATOM 1107 N N . LEU A 1 137 ? -11.145 -4.141 -15.991 1.00 70.88 137 LEU A N 1
ATOM 1108 C CA . LEU A 1 137 ? -11.606 -4.492 -14.648 1.00 70.88 137 LEU A CA 1
ATOM 1109 C C . LEU A 1 137 ? -13.115 -4.244 -14.530 1.00 70.88 137 LEU A C 1
ATOM 1111 O O . LEU A 1 137 ? -13.628 -3.233 -15.012 1.00 70.88 137 LEU A O 1
ATOM 1115 N N . GLU A 1 138 ? -13.815 -5.155 -13.857 1.00 69.38 138 GLU A N 1
ATOM 1116 C CA . GLU A 1 138 ? -15.234 -4.996 -13.534 1.00 69.38 138 GLU A CA 1
ATOM 1117 C C . GLU A 1 138 ? -15.419 -3.829 -12.546 1.00 69.38 138 GLU A C 1
ATOM 1119 O O . GLU A 1 138 ? -14.628 -3.649 -11.617 1.00 69.38 138 GLU A O 1
ATOM 1124 N N . ARG A 1 139 ? -16.444 -3.004 -12.780 1.00 72.31 139 ARG A N 1
ATOM 1125 C CA . ARG A 1 139 ? -16.801 -1.866 -11.922 1.00 72.31 139 ARG A CA 1
ATOM 1126 C C . ARG A 1 139 ? -17.842 -2.305 -10.902 1.00 72.31 139 ARG A C 1
ATOM 1128 O O . ARG A 1 139 ? -18.775 -3.019 -11.258 1.00 72.31 139 ARG A O 1
ATOM 1135 N N . ASP A 1 140 ? -17.729 -1.831 -9.665 1.00 73.06 140 ASP A N 1
ATOM 1136 C CA . ASP A 1 140 ? -18.739 -2.108 -8.648 1.00 73.06 140 ASP A CA 1
ATOM 1137 C C . ASP A 1 140 ? -20.027 -1.311 -8.916 1.00 73.06 140 ASP A C 1
ATOM 1139 O O . ASP A 1 140 ? -20.093 -0.093 -8.706 1.00 73.06 140 ASP A O 1
ATOM 1143 N N . GLU A 1 141 ? -21.074 -2.027 -9.334 1.00 66.62 141 GLU A N 1
ATOM 1144 C CA . GLU A 1 141 ? -22.427 -1.498 -9.515 1.00 66.62 141 GLU A CA 1
ATOM 1145 C C . GLU A 1 141 ? -22.988 -0.875 -8.224 1.00 66.62 141 GLU A C 1
ATOM 1147 O O . GLU A 1 141 ? -23.747 0.095 -8.293 1.00 66.62 141 GLU A O 1
ATOM 1152 N N . SER A 1 142 ? -22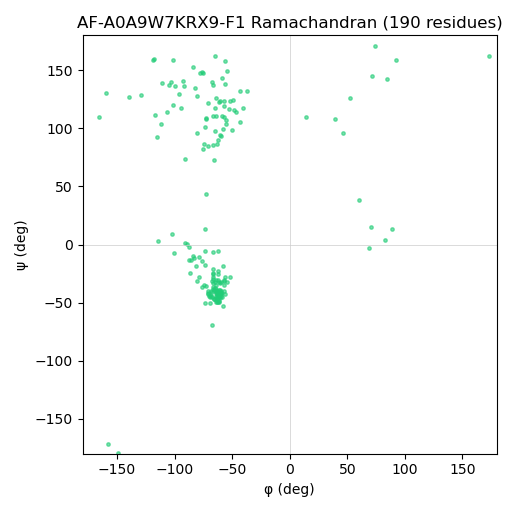.592 -1.370 -7.041 1.00 67.06 142 SER A N 1
ATOM 1153 C CA . SER A 1 142 ? -23.074 -0.865 -5.744 1.00 67.06 142 SER A CA 1
ATOM 1154 C C . SER A 1 142 ? -22.610 0.572 -5.456 1.00 67.06 142 SER A C 1
ATOM 1156 O O . SER A 1 142 ? -23.292 1.332 -4.761 1.00 67.06 142 SER A O 1
ATOM 1158 N N . SER A 1 143 ? -21.496 0.974 -6.072 1.00 64.25 143 SER A N 1
ATOM 1159 C CA . SER A 1 143 ? -20.912 2.314 -6.013 1.00 64.25 143 SER A CA 1
ATOM 1160 C C . SER A 1 143 ? -21.476 3.277 -7.080 1.00 64.25 143 SER A C 1
ATOM 1162 O O . SER A 1 143 ? -21.146 4.467 -7.099 1.00 64.25 143 SER A O 1
ATOM 1164 N N . SER A 1 144 ? -22.377 2.818 -7.963 1.00 62.97 144 SER A N 1
ATOM 1165 C CA . SER A 1 144 ? -23.043 3.690 -8.942 1.00 62.97 144 SER A CA 1
ATOM 1166 C C . SER A 1 144 ? -23.966 4.706 -8.252 1.00 62.97 144 SER A C 1
ATOM 1168 O O . SER A 1 144 ? -25.030 4.378 -7.719 1.00 62.97 144 SER A O 1
ATOM 1170 N N . ARG A 1 145 ? -23.591 5.991 -8.290 1.00 60.88 145 ARG A N 1
ATOM 1171 C CA . ARG A 1 145 ? -24.454 7.112 -7.877 1.00 60.88 145 ARG A CA 1
ATOM 1172 C C . ARG A 1 145 ? -24.482 8.172 -8.970 1.00 60.88 145 ARG A C 1
ATOM 1174 O O . ARG A 1 145 ? -23.446 8.652 -9.410 1.00 60.88 145 ARG A O 1
ATOM 1181 N N . LEU A 1 146 ? -25.697 8.573 -9.353 1.00 57.53 146 LEU A N 1
ATOM 1182 C CA . LEU A 1 146 ? -25.973 9.646 -10.322 1.00 57.53 146 LEU A CA 1
ATOM 1183 C C . LEU A 1 146 ? -25.391 9.415 -11.734 1.00 57.53 146 LEU A C 1
ATOM 1185 O O . LEU A 1 146 ? -24.984 10.362 -12.400 1.00 57.53 146 LEU A O 1
ATOM 1189 N N . GLY A 1 147 ? -25.424 8.169 -12.220 1.00 58.62 147 GLY A N 1
ATOM 1190 C CA . GLY A 1 147 ? -25.118 7.847 -13.621 1.00 58.62 147 GLY A CA 1
ATOM 1191 C C . GLY A 1 147 ? -23.644 7.572 -13.928 1.00 58.62 147 GLY A C 1
ATOM 1192 O O . GLY A 1 147 ? -23.278 7.533 -15.098 1.00 58.62 147 GLY A O 1
ATOM 1193 N N . SER A 1 148 ? -22.805 7.365 -12.909 1.00 64.12 148 SER A N 1
ATOM 1194 C CA . SER A 1 148 ? -21.493 6.735 -13.080 1.00 64.12 148 SER A CA 1
ATOM 1195 C C . SER A 1 148 ? -21.631 5.218 -13.256 1.00 64.12 148 SER A C 1
ATOM 1197 O O . SER A 1 148 ? -22.502 4.593 -12.652 1.00 64.12 148 SER A O 1
ATOM 1199 N N . GLU A 1 149 ? -20.736 4.601 -14.026 1.00 59.12 149 GLU A N 1
ATOM 1200 C CA . GLU A 1 149 ? -20.705 3.144 -14.269 1.00 59.12 149 GLU A CA 1
ATOM 1201 C C . GLU A 1 149 ? -20.200 2.318 -13.065 1.00 59.12 149 GLU A C 1
ATOM 1203 O O . GLU A 1 149 ? -19.869 1.149 -13.220 1.00 59.12 149 GLU A O 1
ATOM 1208 N N . GLY A 1 150 ? -20.097 2.916 -11.874 1.00 63.94 150 GLY A N 1
ATOM 1209 C CA . GLY A 1 150 ? -19.452 2.310 -10.707 1.00 63.94 150 GLY A CA 1
ATOM 1210 C C . GLY A 1 150 ? -17.965 2.661 -10.575 1.00 63.94 150 GLY A C 1
ATOM 1211 O O . GLY A 1 150 ? -17.298 3.089 -11.529 1.00 63.94 150 GLY A O 1
ATOM 1212 N N . LEU A 1 151 ? -17.455 2.512 -9.353 1.00 68.44 151 LEU A N 1
ATOM 1213 C CA . LEU A 1 151 ? -16.041 2.703 -9.023 1.00 68.44 151 LEU A CA 1
ATOM 1214 C C . LEU A 1 151 ? -15.262 1.412 -9.331 1.00 68.44 151 LEU A C 1
ATOM 1216 O O . LEU A 1 151 ? -15.828 0.323 -9.301 1.00 68.44 151 LEU A O 1
ATOM 1220 N N . VAL A 1 152 ? -13.970 1.534 -9.630 1.00 65.25 152 VAL A N 1
ATOM 1221 C CA . VAL A 1 152 ? -13.052 0.387 -9.693 1.00 65.25 152 VAL A CA 1
ATOM 1222 C C . VAL A 1 152 ? -12.333 0.308 -8.346 1.00 65.25 152 VAL A C 1
ATOM 1224 O O . VAL A 1 152 ? -11.797 1.319 -7.896 1.00 65.25 152 VAL A O 1
ATOM 1227 N N . ASP A 1 153 ? -12.315 -0.868 -7.713 1.00 65.12 153 ASP A N 1
ATOM 1228 C CA . ASP A 1 153 ? -11.707 -1.063 -6.382 1.00 65.12 153 ASP A CA 1
ATOM 1229 C C . ASP A 1 153 ? -10.197 -0.773 -6.355 1.00 65.12 153 ASP A C 1
ATOM 1231 O O . ASP A 1 153 ? -9.651 -0.334 -5.343 1.00 65.12 153 ASP A O 1
ATOM 1235 N N . GLN A 1 154 ? -9.509 -0.998 -7.477 1.00 65.62 154 GLN A N 1
ATOM 1236 C CA . GLN A 1 154 ? -8.101 -0.642 -7.651 1.00 65.62 154 GLN A CA 1
ATOM 1237 C C . GLN A 1 154 ? -7.957 0.763 -8.244 1.00 65.62 154 GLN A C 1
ATOM 1239 O O . GLN A 1 154 ? -8.618 1.115 -9.225 1.00 65.62 154 GLN A O 1
ATOM 1244 N N . ARG A 1 155 ? -7.029 1.559 -7.697 1.00 66.62 155 ARG A N 1
ATOM 1245 C CA . ARG A 1 155 ? -6.679 2.887 -8.221 1.00 66.62 155 ARG A CA 1
ATOM 1246 C C . ARG A 1 155 ? -5.828 2.766 -9.482 1.00 66.62 155 ARG A C 1
ATOM 1248 O O . ARG A 1 155 ? -4.612 2.895 -9.460 1.00 66.62 155 ARG A O 1
ATOM 1255 N N . VAL A 1 156 ? -6.506 2.549 -10.602 1.00 63.72 156 VAL A N 1
ATOM 1256 C CA . VAL A 1 156 ? -5.911 2.418 -11.943 1.00 63.72 156 VAL A CA 1
ATOM 1257 C C . VAL A 1 156 ? -5.040 3.622 -12.308 1.00 63.72 156 VAL A C 1
ATOM 1259 O O . VAL A 1 156 ? -4.035 3.453 -12.994 1.00 63.72 156 VAL A O 1
ATOM 1262 N N . ASP A 1 157 ? -5.394 4.810 -11.812 1.00 60.47 157 ASP A N 1
ATOM 1263 C CA . ASP A 1 157 ? -4.614 6.033 -12.001 1.00 60.47 157 ASP A CA 1
ATOM 1264 C C . ASP A 1 157 ? -3.174 5.897 -11.484 1.00 60.47 157 ASP A C 1
ATOM 1266 O O . ASP A 1 157 ? -2.288 6.486 -12.075 1.00 60.47 157 ASP A O 1
ATOM 1270 N N . GLU A 1 158 ? -2.910 5.107 -10.436 1.00 66.38 158 GLU A N 1
ATOM 1271 C CA . GLU A 1 158 ? -1.558 4.909 -9.877 1.00 66.38 158 GLU A CA 1
ATOM 1272 C C . GLU A 1 158 ? -0.692 3.963 -10.734 1.00 66.38 158 GLU A C 1
ATOM 1274 O O . GLU A 1 158 ? 0.521 3.913 -10.573 1.00 66.38 158 GLU A O 1
ATOM 1279 N N . LEU A 1 159 ? -1.300 3.227 -11.673 1.00 70.75 159 LEU A N 1
ATOM 1280 C CA . LEU A 1 159 ? -0.639 2.219 -12.516 1.00 70.75 159 LEU A CA 1
ATOM 1281 C C . LEU A 1 159 ? -0.348 2.718 -13.945 1.00 70.75 159 LEU A C 1
ATOM 1283 O O . LEU A 1 159 ? 0.036 1.937 -14.828 1.00 70.75 159 LEU A O 1
ATOM 1287 N N . LEU A 1 160 ? -0.542 4.014 -14.201 1.00 73.19 160 LEU A N 1
ATOM 1288 C CA . LEU A 1 160 ? -0.190 4.638 -15.474 1.00 73.19 160 LEU A CA 1
ATOM 1289 C C . LEU A 1 160 ? 1.328 4.894 -15.564 1.00 73.19 160 LEU A C 1
ATOM 1291 O O . LEU A 1 160 ? 1.972 5.182 -14.553 1.00 73.19 160 LEU A O 1
ATOM 1295 N N . PRO A 1 161 ? 1.923 4.830 -16.771 1.00 72.56 161 PRO A N 1
ATOM 1296 C CA . PRO A 1 161 ? 3.319 5.207 -16.972 1.00 72.56 161 PRO A CA 1
ATOM 1297 C C . PRO A 1 161 ? 3.638 6.627 -16.467 1.00 72.56 161 PRO A C 1
ATOM 1299 O O . PRO A 1 161 ? 2.801 7.527 -16.533 1.00 72.56 161 PRO A O 1
ATOM 1302 N N . TYR A 1 162 ? 4.885 6.820 -16.028 1.00 69.88 162 TYR A N 1
ATOM 1303 C CA . TYR A 1 162 ? 5.510 8.092 -15.622 1.00 69.88 162 TYR A CA 1
ATOM 1304 C C . TYR A 1 162 ? 5.019 8.778 -14.333 1.00 69.88 162 TYR A C 1
ATOM 1306 O O . TYR A 1 162 ? 5.609 9.786 -13.959 1.00 69.88 162 TYR A O 1
ATOM 1314 N N . ILE A 1 163 ? 4.012 8.267 -13.617 1.00 69.75 163 ILE A N 1
ATOM 1315 C CA . ILE A 1 163 ? 3.529 8.927 -12.383 1.00 69.75 163 ILE A CA 1
ATOM 1316 C C . ILE A 1 163 ? 4.559 8.859 -11.247 1.00 69.75 163 ILE A C 1
ATOM 1318 O O . ILE A 1 163 ? 4.846 9.875 -10.615 1.00 69.75 163 ILE A O 1
ATOM 1322 N N . ASP A 1 164 ? 5.176 7.694 -11.051 1.00 64.12 164 ASP A N 1
ATOM 1323 C CA . ASP A 1 164 ? 6.185 7.467 -10.007 1.00 64.12 164 ASP A CA 1
ATOM 1324 C C . ASP A 1 164 ? 7.628 7.769 -10.457 1.00 64.12 164 ASP A C 1
ATOM 1326 O O . ASP A 1 164 ? 8.563 7.619 -9.672 1.00 64.12 164 ASP A O 1
ATOM 1330 N N . ALA A 1 165 ? 7.839 8.205 -11.706 1.00 61.53 165 ALA A N 1
ATOM 1331 C CA . ALA A 1 165 ? 9.176 8.414 -12.280 1.00 61.53 165 ALA A CA 1
ATOM 1332 C C . ALA A 1 165 ? 9.905 9.668 -11.747 1.00 61.53 165 ALA A C 1
ATOM 1334 O O . ALA A 1 165 ? 11.071 9.895 -12.072 1.00 61.53 165 ALA A O 1
ATOM 1335 N N . GLY A 1 166 ? 9.228 10.478 -10.926 1.00 60.53 166 GLY A N 1
ATOM 1336 C CA . GLY A 1 166 ? 9.697 11.796 -10.505 1.00 60.53 166 GLY A CA 1
ATOM 1337 C C . GLY A 1 166 ? 9.582 12.841 -11.618 1.00 60.53 166 GLY A C 1
ATOM 1338 O O . GLY A 1 166 ? 9.292 12.531 -12.773 1.00 60.53 166 GLY A O 1
ATOM 1339 N N . TYR A 1 167 ? 9.801 14.110 -11.269 1.00 52.66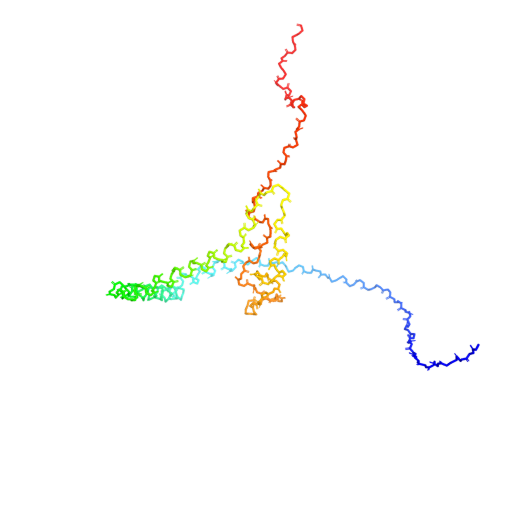 167 TYR A N 1
ATOM 1340 C CA . TYR A 1 167 ? 9.949 15.145 -12.291 1.00 52.66 167 TYR A CA 1
ATOM 1341 C C . TYR A 1 167 ? 11.199 14.832 -13.111 1.00 52.66 167 TYR A C 1
ATOM 1343 O O . TYR A 1 167 ? 12.283 14.683 -12.541 1.00 52.66 167 TYR A O 1
ATOM 1351 N N . VAL A 1 168 ? 11.044 14.757 -14.436 1.00 61.59 168 VAL A N 1
ATOM 1352 C CA . VAL A 1 168 ? 12.182 14.812 -15.357 1.00 61.59 168 VAL A CA 1
ATOM 1353 C C . VAL A 1 168 ? 12.971 16.067 -14.974 1.00 61.59 168 VAL A C 1
ATOM 1355 O O . VAL A 1 168 ? 12.351 17.134 -14.916 1.00 61.59 168 VAL A O 1
ATOM 1358 N N . PRO A 1 169 ? 14.273 15.971 -14.640 1.00 57.22 169 PRO A N 1
ATOM 1359 C CA . PRO A 1 169 ? 15.066 17.173 -14.456 1.00 57.22 169 PRO A CA 1
ATOM 1360 C C . PRO A 1 169 ? 14.968 17.943 -15.766 1.00 57.22 169 PRO A C 1
ATOM 1362 O O . PRO A 1 169 ? 15.249 17.371 -16.821 1.00 57.22 169 PRO A O 1
ATOM 1365 N N . GLU A 1 170 ? 14.505 19.194 -15.704 1.00 61.78 170 GLU A N 1
ATOM 1366 C CA . GLU A 1 170 ? 14.577 20.084 -16.858 1.00 61.78 170 GLU A CA 1
ATOM 1367 C C . GLU A 1 170 ? 16.016 19.994 -17.364 1.00 61.78 170 GLU A C 1
ATOM 1369 O O . GLU A 1 170 ? 16.955 20.132 -16.572 1.00 61.78 170 GLU A O 1
ATOM 1374 N N . GLU A 1 171 ? 16.188 19.645 -18.644 1.00 58.78 171 GLU A N 1
ATOM 1375 C CA . GLU A 1 171 ? 17.495 19.777 -19.269 1.00 58.78 171 GLU A CA 1
ATOM 1376 C C . GLU A 1 171 ? 17.893 21.226 -19.007 1.00 58.78 171 GLU A C 1
ATOM 1378 O O . GLU A 1 171 ? 17.172 22.137 -19.421 1.00 58.78 171 GLU A O 1
ATOM 1383 N N . GLU A 1 172 ? 18.973 21.436 -18.245 1.00 56.59 172 GLU A N 1
ATOM 1384 C CA . GLU A 1 172 ? 19.607 22.743 -18.180 1.00 56.59 172 GLU A CA 1
ATOM 1385 C C . GLU A 1 172 ? 20.016 23.030 -19.625 1.00 56.59 172 GLU A C 1
ATOM 1387 O O . GLU A 1 172 ? 21.071 22.579 -20.080 1.00 56.59 172 GLU A O 1
ATOM 1392 N N . GLU A 1 173 ? 19.146 23.730 -20.368 1.00 55.34 173 GLU A N 1
ATOM 1393 C CA . GLU A 1 173 ? 19.560 24.498 -21.529 1.00 55.34 173 GLU A CA 1
ATOM 1394 C C . GLU A 1 173 ? 20.783 25.250 -21.028 1.00 55.34 173 GLU A C 1
ATOM 1396 O O . GLU A 1 173 ? 20.680 26.027 -20.074 1.00 55.34 173 GLU A O 1
ATOM 1401 N N . GLU A 1 174 ? 21.956 24.924 -21.581 1.00 54.78 174 GLU A N 1
ATOM 1402 C CA . GLU A 1 174 ? 23.188 25.606 -21.226 1.00 54.78 174 GLU A CA 1
ATOM 1403 C C . GLU A 1 174 ? 22.990 27.063 -21.641 1.00 54.78 174 GLU A C 1
ATOM 1405 O O . GLU A 1 174 ? 23.263 27.429 -22.786 1.00 54.78 174 GLU A O 1
ATOM 1410 N N . GLU A 1 175 ? 22.463 27.880 -20.719 1.00 53.25 175 GLU A N 1
ATOM 1411 C CA . GLU A 1 175 ? 22.335 29.316 -20.881 1.00 53.25 175 GLU A CA 1
ATOM 1412 C C . GLU A 1 175 ? 23.752 29.814 -21.133 1.00 53.25 175 GLU A C 1
ATOM 1414 O O . GLU A 1 175 ? 24.580 29.972 -20.223 1.00 53.25 175 GLU A O 1
ATOM 1419 N N . GLU A 1 176 ? 24.032 30.027 -22.421 1.00 53.44 176 GLU A N 1
ATOM 1420 C CA . GLU A 1 176 ? 25.138 30.822 -22.909 1.00 53.44 176 GLU A CA 1
ATOM 1421 C C . GLU A 1 176 ? 25.188 32.036 -21.989 1.00 53.44 176 GLU A C 1
ATOM 1423 O O . GLU A 1 176 ? 24.186 32.743 -21.882 1.00 53.44 176 GLU A O 1
ATOM 1428 N N . LYS A 1 177 ? 26.296 32.212 -21.251 1.00 50.41 177 LYS A N 1
ATOM 1429 C CA . LYS A 1 177 ? 26.406 33.174 -20.141 1.00 50.41 177 LYS A CA 1
ATOM 1430 C C . LYS A 1 177 ? 26.311 34.617 -20.642 1.00 50.41 177 LYS A C 1
ATOM 1432 O O . LYS A 1 177 ? 27.301 35.350 -20.669 1.00 50.41 177 LYS A O 1
ATOM 1437 N N . GLY A 1 178 ? 25.103 35.015 -21.023 1.00 50.34 178 GLY A N 1
ATOM 1438 C CA . GLY A 1 178 ? 24.681 36.371 -21.273 1.00 50.34 178 GLY A CA 1
ATOM 1439 C C . GLY A 1 178 ? 24.839 37.126 -19.971 1.00 50.34 178 GLY A C 1
ATOM 1440 O O . GLY A 1 178 ? 24.321 36.705 -18.940 1.00 50.34 178 GLY A O 1
ATOM 1441 N N . ASP A 1 179 ? 25.633 38.191 -20.038 1.00 60.78 179 ASP A N 1
ATOM 1442 C CA . ASP A 1 179 ? 26.134 38.960 -18.902 1.00 60.78 179 ASP A CA 1
ATOM 1443 C C . ASP A 1 179 ? 25.022 39.191 -17.860 1.00 60.78 179 ASP A C 1
ATOM 1445 O O . ASP A 1 179 ? 24.061 39.927 -18.107 1.00 60.78 179 ASP A O 1
ATOM 1449 N N . GLY A 1 180 ? 25.109 38.453 -16.746 1.00 55.78 180 GLY A N 1
ATOM 1450 C CA . GLY A 1 180 ? 23.953 38.146 -15.901 1.00 55.78 180 GLY A CA 1
ATOM 1451 C C . GLY A 1 180 ? 23.240 39.404 -15.416 1.00 55.78 180 GLY A C 1
ATOM 1452 O O . GLY A 1 180 ? 23.898 40.377 -15.041 1.00 55.78 180 GLY A O 1
ATOM 1453 N N . PHE A 1 181 ? 21.899 39.388 -15.423 1.00 62.84 181 PHE A N 1
ATOM 1454 C CA . PHE A 1 181 ? 21.060 40.559 -15.142 1.00 62.84 181 PHE A CA 1
ATOM 1455 C C . PHE A 1 181 ? 21.474 41.263 -13.843 1.00 62.84 181 PHE A C 1
ATOM 1457 O O . PHE A 1 181 ? 21.117 40.861 -12.734 1.00 62.84 181 PHE A O 1
ATOM 1464 N N . ARG A 1 182 ? 22.248 42.342 -13.993 1.00 67.75 182 ARG A N 1
ATOM 1465 C CA . ARG A 1 182 ? 22.863 43.035 -12.868 1.00 67.75 182 ARG A CA 1
ATOM 1466 C C . ARG A 1 182 ? 21.996 44.198 -12.423 1.00 67.75 182 ARG A C 1
ATOM 1468 O O . ARG A 1 182 ? 21.793 45.163 -13.170 1.00 67.75 182 ARG A O 1
ATOM 1475 N N . TRP A 1 183 ? 21.508 44.127 -11.188 1.00 69.12 183 TRP A N 1
ATOM 1476 C CA . TRP A 1 183 ? 20.592 45.131 -10.663 1.00 69.12 183 TRP A CA 1
ATOM 1477 C C . TRP A 1 183 ? 21.213 46.542 -10.687 1.00 69.12 183 TRP A C 1
ATOM 1479 O O . TRP A 1 183 ? 22.413 46.697 -10.441 1.00 69.12 183 TRP A O 1
ATOM 1489 N N . PRO A 1 184 ? 20.433 47.608 -10.966 1.00 67.19 184 PRO A N 1
ATOM 1490 C CA . PRO A 1 184 ? 20.983 48.950 -11.180 1.00 67.19 184 PRO A CA 1
ATOM 1491 C C . PRO A 1 184 ? 21.836 49.505 -10.031 1.00 67.19 184 PRO A C 1
ATOM 1493 O O . PRO A 1 184 ? 22.737 50.293 -10.293 1.00 67.19 184 PRO A O 1
ATOM 1496 N N . TRP A 1 185 ? 21.585 49.084 -8.788 1.00 72.44 185 TRP A N 1
ATOM 1497 C CA . TRP A 1 185 ? 22.335 49.496 -7.593 1.00 72.44 185 TRP A CA 1
ATOM 1498 C C . TRP A 1 185 ? 23.635 48.708 -7.351 1.00 72.44 185 TRP A C 1
ATOM 1500 O O . TRP A 1 185 ? 24.443 49.112 -6.520 1.00 72.44 185 TRP A O 1
ATOM 1510 N N . GLU A 1 186 ? 23.865 47.601 -8.063 1.00 73.62 186 GLU A N 1
ATOM 1511 C CA . GLU A 1 186 ? 25.125 46.841 -8.006 1.00 73.62 186 GLU A CA 1
ATOM 1512 C C . GLU A 1 186 ? 26.189 47.387 -8.966 1.00 73.62 186 GLU A C 1
ATOM 1514 O O . GLU A 1 186 ? 27.373 47.046 -8.864 1.00 73.62 186 GLU A O 1
ATOM 1519 N N . ARG A 1 187 ? 25.786 48.262 -9.894 1.00 71.00 187 ARG A N 1
ATOM 1520 C CA . ARG A 1 187 ? 26.715 49.119 -10.628 1.00 71.00 187 ARG A CA 1
ATOM 1521 C C . ARG A 1 187 ? 27.197 50.206 -9.670 1.00 71.00 187 ARG A C 1
ATOM 1523 O O . ARG A 1 187 ? 26.478 51.155 -9.372 1.00 71.00 187 ARG A O 1
ATOM 1530 N N . GLY A 1 188 ? 28.411 50.016 -9.150 1.00 77.56 188 GLY A N 1
ATOM 1531 C CA . GLY A 1 188 ? 29.081 51.002 -8.302 1.00 77.56 188 GLY A CA 1
ATOM 1532 C C . GLY A 1 188 ? 29.207 52.363 -9.002 1.00 77.56 188 GLY A C 1
ATOM 1533 O O . GLY A 1 188 ? 29.148 52.422 -10.228 1.00 77.56 188 GLY A O 1
ATOM 1534 N N . PRO A 1 189 ? 29.378 53.461 -8.246 1.00 71.88 189 PRO A N 1
ATOM 1535 C CA . PRO A 1 189 ? 29.333 54.807 -8.805 1.00 71.88 189 PRO A CA 1
ATOM 1536 C C . PRO A 1 189 ? 30.423 55.014 -9.862 1.00 71.88 189 PRO A C 1
ATOM 1538 O O . PRO A 1 189 ? 31.613 54.868 -9.564 1.00 71.88 189 PRO A O 1
ATOM 1541 N N . ASP A 1 190 ? 30.003 55.400 -11.070 1.00 71.69 190 ASP A N 1
ATOM 1542 C CA . ASP A 1 190 ? 30.898 55.759 -12.169 1.00 71.69 190 ASP A CA 1
ATOM 1543 C C . ASP A 1 190 ? 31.827 56.897 -11.731 1.00 71.69 190 ASP A C 1
ATOM 1545 O O . ASP A 1 190 ? 31.409 58.044 -11.531 1.00 71.69 190 ASP A O 1
ATOM 1549 N N . LYS A 1 191 ? 33.110 56.571 -11.561 1.00 59.22 191 LYS A N 1
ATOM 1550 C CA . LYS A 1 191 ? 34.147 57.549 -11.232 1.00 59.22 191 LYS A CA 1
ATOM 1551 C C . LYS A 1 191 ? 34.436 58.390 -12.475 1.00 59.22 191 LYS A C 1
ATOM 1553 O O . LYS A 1 191 ? 35.031 57.888 -13.426 1.00 59.22 191 LYS A O 1
ATOM 1558 N N . LYS A 1 192 ? 33.993 59.647 -12.442 1.00 53.88 192 LYS A N 1
ATOM 1559 C CA . LYS A 1 192 ? 34.436 60.708 -13.359 1.00 53.88 192 LYS A CA 1
ATOM 1560 C C . LYS A 1 192 ? 35.833 61.204 -12.995 1.00 53.88 192 LYS A C 1
ATOM 1562 O O . LYS A 1 192 ? 36.154 61.166 -11.785 1.00 53.88 192 LYS A O 1
#

Solvent-accessible surface area (backbone atoms only — not comparable to full-atom values): 12590 Å² total; per-residue (Å²): 136,84,85,84,90,78,91,86,88,81,87,84,82,89,79,83,88,80,88,81,81,88,79,86,78,77,71,78,81,72,70,74,74,75,75,71,73,74,67,49,68,62,51,52,50,49,42,55,72,30,73,66,32,45,48,54,49,49,58,46,56,48,51,54,48,53,50,52,52,51,53,51,52,49,54,52,51,32,74,74,34,71,66,58,38,52,52,51,49,52,53,55,48,52,55,49,52,49,54,49,56,58,49,58,74,53,51,59,53,73,57,90,48,96,91,59,59,50,56,62,57,48,57,50,36,46,73,71,62,79,48,85,51,71,91,77,51,80,48,41,64,90,61,42,63,95,85,50,80,31,48,57,94,64,69,46,80,78,73,46,73,65,72,88,56,58,80,77,75,73,76,76,68,80,72,70,85,64,82,68,93,72,57,81,83,72,58,68,83,83,84,127

Foldseek 3Di:
DDDDDDDDDDDDDDDDDDDDDDDPPPDPPPPPPPPPPVVPPVVVVVCCPDPNVVVVVVVVVVVVVVVVVVVVVVVVVCVVDVVSVVVVVVVVVVVVVVVVVVVVLLCLLQDPDVPDDSVVSVVVCVVVVVDDAPVRAQADPVQDDPPDNHHGPDPNVVSDHPPPNPDDPPPPPVPPPDPPDDDPVNPPDDDD

Organism: NCBI:txid1714387

Secondary structure (DSSP, 8-state):
-----------PPP-----------------------THHHHHHHHHHHSHHHHHHHHHHHHHHHHHHHHHHHHHHHHHH-HHHHHHHHHHHHHHHHHHHHHHHTTGGGG---TT--HHHHHHHHHHTTSS--TTSSPPBGGG--TT---B-SS-GGGGSTTSSS-PPPPP------------TTTS-----

Sequence (192 aa):
MQPQCSIRSGAVFALLILLPTAFSFTIPIKNPRSTTHCFGIIDDLKLIFSEEGQANRRAFEEKEKDEQEKALKEIQARRRDPEAMDSYNKETVARREELMNERSKWDFQQKVEPGYDPKSDWDRLRASGEIKVGSDLERDESSSRLGSEGLVDQRVDELLPYIDAGYVPEEEEEEEKGDGFRWPWERGPDKK

Mean predicted aligned error: 19.34 Å

pLDDT: mean 71.54, std 16.19, range [38.44, 95.12]

Radius of gyration: 34.84 Å; Cα contacts (8 Å, |Δi|>4): 61; chains: 1; bounding box: 72×87×101 Å